Protein AF-0000000074543398 (afdb_homodimer)

Organism: Cytophaga hutchinsonii (strain ATCC 33406 / DSM 1761 / CIP 103989 / NBRC 15051 / NCIMB 9469 / D465) (NCBI:txid269798)

InterPro domains:
  IPR025563 Protein of unknown function DUF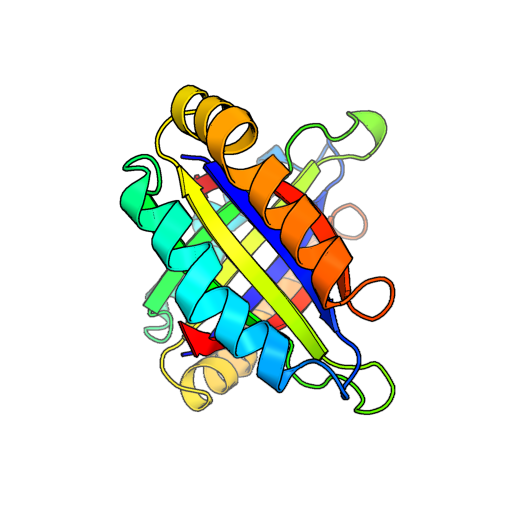4286 [PF14114] (1-100)

Foldseek 3Di:
DKKKKKKKFAQQVCVVVVVCCCVPPVVVQVVVLVFFDDWDKDWDPPDDNVRGTMIMIMTDGPDPVSVVCCCVPPVVVSVVVVCVVGNPRMDMDIDMDDDDD/DKKKKKKKFAQQVCVVVVVCCCVPPVVVQVVVLVFFDDWDKDWDPPDDNVRGTMIMIITDGPDPVSVVCCCVPPVVVSVVVVCVVGNPRMDMDIDMDDDDD

Secondary structure (DSSP, 8-state):
-EEEEEEEEE-GGGHHHHHHHIIIIIHHHHHHTS-EEEEEEEEESS--GGG-EEEEEEEEESSHHHHHHHIIIIIHHHHHHHHHHHGGGEEEEEEEEEE--/-EEEEEEEEE-GGGHHHHHHHIIIIIHHHHHHTS---EEEEEEESS--GGG-EEEEEEEEESSHHHHHHHIIIIIHHHHHHHHHHHGGGEEEEEEEEEE--

Structure (mmCIF, N/CA/C/O backbone):
data_AF-0000000074543398-model_v1
#
loop_
_entity.id
_entity.type
_entity.pdbx_description
1 polymer 'DUF4286 domain-containing protein'
#
loop_
_atom_site.group_PDB
_atom_site.id
_atom_site.type_symbol
_atom_site.label_atom_id
_atom_site.label_alt_id
_atom_site.label_comp_id
_atom_site.label_asym_id
_atom_site.label_entity_id
_atom_site.label_seq_id
_atom_site.pdbx_PDB_ins_code
_atom_site.Cartn_x
_atom_site.Cartn_y
_atom_site.Cartn_z
_atom_site.occupancy
_atom_site.B_iso_or_equiv
_atom_site.auth_seq_id
_atom_site.auth_comp_id
_atom_site.auth_asym_id
_atom_site.auth_atom_id
_atom_site.pdbx_PDB_model_num
ATOM 1 N N . MET A 1 1 ? -12.43 4.574 -5.688 1 95.69 1 MET A N 1
ATOM 2 C CA . MET A 1 1 ? -11.43 3.582 -6.07 1 95.69 1 MET A CA 1
ATOM 3 C C . MET A 1 1 ? -10.922 2.816 -4.852 1 95.69 1 MET A C 1
ATOM 5 O O . MET A 1 1 ? -10.844 3.371 -3.756 1 95.69 1 MET A O 1
ATOM 9 N N . ILE A 1 2 ? -10.711 1.485 -5.027 1 97.75 2 ILE A N 1
ATOM 10 C CA . ILE A 1 2 ? -10.344 0.612 -3.918 1 97.75 2 ILE A CA 1
ATOM 11 C C . ILE A 1 2 ? -8.992 -0.044 -4.199 1 97.75 2 ILE A C 1
ATOM 13 O O . ILE A 1 2 ? -8.711 -0.445 -5.332 1 97.75 2 ILE A O 1
ATOM 17 N N . LEU A 1 3 ? -8.25 -0.09 -3.16 1 98.31 3 LEU A N 1
ATOM 18 C CA . LEU A 1 3 ? -6.996 -0.833 -3.203 1 98.31 3 LEU A CA 1
ATOM 19 C C . LEU A 1 3 ? -7.125 -2.164 -2.471 1 98.31 3 LEU A C 1
ATOM 21 O O . LEU A 1 3 ? -7.508 -2.199 -1.3 1 98.31 3 LEU A O 1
ATOM 25 N N . PHE A 1 4 ? -6.969 -3.188 -3.211 1 98.56 4 PHE A N 1
ATOM 26 C CA . PHE A 1 4 ? -6.816 -4.516 -2.633 1 98.56 4 PHE A CA 1
ATOM 27 C C . PHE A 1 4 ? -5.344 -4.867 -2.463 1 98.56 4 PHE A C 1
ATOM 29 O O . PHE A 1 4 ? -4.641 -5.109 -3.447 1 98.56 4 PHE A O 1
ATOM 36 N N . ASN A 1 5 ? -4.895 -4.918 -1.204 1 98.31 5 ASN A N 1
ATOM 37 C CA . ASN A 1 5 ? -3.486 -5.133 -0.893 1 98.31 5 ASN A CA 1
ATOM 38 C C . ASN A 1 5 ? -3.252 -6.504 -0.268 1 98.31 5 ASN A C 1
ATOM 40 O O . ASN A 1 5 ? -3.861 -6.84 0.75 1 98.31 5 ASN A O 1
ATOM 44 N N . THR A 1 6 ? -2.447 -7.273 -0.871 1 98.25 6 THR A N 1
ATOM 45 C CA . THR A 1 6 ? -2.033 -8.547 -0.291 1 98.25 6 THR A CA 1
ATOM 46 C C . THR A 1 6 ? -0.543 -8.531 0.041 1 98.25 6 THR A C 1
ATOM 48 O O . THR A 1 6 ? 0.29 -8.266 -0.829 1 98.25 6 THR A O 1
ATOM 51 N N . THR A 1 7 ? -0.212 -8.766 1.285 1 97.75 7 THR A N 1
ATOM 52 C CA . THR A 1 7 ? 1.175 -8.844 1.73 1 97.75 7 THR A CA 1
ATOM 53 C C . THR A 1 7 ? 1.62 -10.297 1.864 1 97.75 7 THR A C 1
ATOM 55 O O . THR A 1 7 ? 0.97 -11.086 2.549 1 97.75 7 THR A O 1
ATOM 58 N N . PHE A 1 8 ? 2.67 -10.617 1.251 1 97.5 8 PHE A N 1
ATOM 59 C CA . PHE A 1 8 ? 3.211 -11.969 1.293 1 97.5 8 PHE A CA 1
ATOM 60 C C . PHE A 1 8 ? 4.516 -12.008 2.08 1 97.5 8 PHE A C 1
ATOM 62 O O . PHE A 1 8 ? 5.391 -11.156 1.885 1 97.5 8 PHE A O 1
ATOM 69 N N . ASN A 1 9 ? 4.582 -12.859 2.973 1 97 9 ASN A N 1
ATOM 70 C CA . ASN A 1 9 ? 5.84 -13.242 3.605 1 97 9 ASN A CA 1
ATOM 71 C C . ASN A 1 9 ? 6.348 -14.586 3.086 1 97 9 ASN A C 1
ATOM 73 O O . ASN A 1 9 ? 5.668 -15.602 3.225 1 97 9 ASN A O 1
ATOM 77 N N . LEU A 1 10 ? 7.523 -14.594 2.51 1 96.75 10 LEU A N 1
ATOM 78 C CA . LEU A 1 10 ? 8.016 -15.758 1.775 1 96.75 10 LEU A CA 1
ATOM 79 C C . LEU A 1 10 ? 9.297 -16.297 2.404 1 96.75 10 LEU A C 1
ATOM 81 O O . LEU A 1 10 ? 10.195 -15.516 2.75 1 96.75 10 LEU A O 1
ATOM 85 N N . ASP A 1 11 ? 9.312 -17.562 2.537 1 95.38 11 ASP A N 1
ATOM 86 C CA . ASP A 1 11 ? 10.609 -18.188 2.791 1 95.38 11 ASP A CA 1
ATOM 87 C C . ASP A 1 11 ? 11.578 -17.922 1.645 1 95.38 11 ASP A C 1
ATOM 89 O O . ASP A 1 11 ? 11.188 -17.922 0.476 1 95.38 11 ASP A O 1
ATOM 93 N N . THR A 1 12 ? 12.789 -17.797 2.033 1 93.06 12 THR A N 1
ATOM 94 C CA . THR A 1 12 ? 13.82 -17.484 1.051 1 93.06 12 THR A CA 1
ATOM 95 C C . THR A 1 12 ? 13.852 -18.547 -0.045 1 93.06 12 THR A C 1
ATOM 97 O O . THR A 1 12 ? 14.078 -18.234 -1.215 1 93.06 12 THR A O 1
ATOM 100 N N . ALA A 1 13 ? 13.539 -19.734 0.271 1 93.31 13 ALA A N 1
ATOM 101 C CA . ALA A 1 13 ? 13.664 -20.875 -0.64 1 93.31 13 ALA A CA 1
ATOM 102 C C . ALA A 1 13 ? 12.625 -20.781 -1.759 1 93.31 13 ALA A C 1
ATOM 104 O O . ALA A 1 13 ? 12.82 -21.344 -2.838 1 93.31 13 ALA A O 1
ATOM 105 N N . VAL A 1 14 ? 11.555 -20.078 -1.521 1 96.56 14 VAL A N 1
ATOM 106 C CA . VAL A 1 14 ? 10.484 -20.109 -2.508 1 96.56 14 VAL A CA 1
ATOM 107 C C . VAL A 1 14 ? 10.336 -18.734 -3.162 1 96.56 14 VAL A C 1
ATOM 109 O O . VAL A 1 14 ? 9.508 -18.562 -4.055 1 96.56 14 VAL A O 1
ATOM 112 N N . GLU A 1 15 ? 11.094 -17.781 -2.781 1 96.38 15 GLU A N 1
ATOM 113 C CA . GLU A 1 15 ? 10.922 -16.391 -3.217 1 96.38 15 GLU A CA 1
ATOM 114 C C . GLU A 1 15 ? 10.977 -16.281 -4.738 1 96.38 15 GLU A C 1
ATOM 116 O O . GLU A 1 15 ? 10.094 -15.672 -5.352 1 96.38 15 GLU A O 1
ATOM 121 N N . ALA A 1 16 ? 12.008 -16.875 -5.352 1 96.44 16 ALA A N 1
ATOM 122 C CA . ALA A 1 16 ? 12.188 -16.766 -6.797 1 96.44 16 ALA A CA 1
ATOM 123 C C . ALA A 1 16 ? 11.016 -17.406 -7.543 1 96.44 16 ALA A C 1
ATOM 125 O O . ALA A 1 16 ? 10.492 -16.828 -8.5 1 96.44 16 ALA A O 1
ATOM 126 N N . ALA A 1 17 ? 10.641 -18.547 -7.141 1 97.62 17 ALA A N 1
ATOM 127 C CA . ALA A 1 17 ? 9.516 -19.234 -7.766 1 97.62 17 ALA A CA 1
ATOM 128 C C . ALA A 1 17 ? 8.219 -18.453 -7.582 1 97.62 17 ALA A C 1
ATOM 130 O O . ALA A 1 17 ? 7.395 -18.391 -8.5 1 97.62 17 ALA A O 1
ATOM 131 N N . TRP A 1 18 ? 8.039 -17.906 -6.383 1 98.12 18 TRP A N 1
ATOM 132 C CA . TRP A 1 18 ? 6.852 -17.109 -6.098 1 98.12 18 TRP A CA 1
ATOM 133 C C . TRP A 1 18 ? 6.812 -15.867 -6.988 1 98.12 18 TRP A C 1
ATOM 135 O O . TRP A 1 18 ? 5.754 -15.5 -7.504 1 98.12 18 TRP A O 1
ATOM 145 N N . LEU A 1 19 ? 7.965 -15.297 -7.16 1 97.88 19 LEU A N 1
ATOM 146 C CA . LEU A 1 19 ? 8.031 -14.102 -7.996 1 97.88 19 LEU A CA 1
ATOM 147 C C . LEU A 1 19 ? 7.617 -14.422 -9.43 1 97.88 19 LEU A C 1
ATOM 149 O O . LEU A 1 19 ? 6.906 -13.633 -10.062 1 97.88 19 LEU A O 1
ATOM 153 N N . GLN A 1 20 ? 8.062 -15.5 -9.883 1 97.31 20 GLN A N 1
ATOM 154 C CA . GLN A 1 20 ? 7.68 -15.938 -11.219 1 97.31 20 GLN A CA 1
ATOM 155 C C . GLN A 1 20 ? 6.176 -16.172 -11.312 1 97.31 20 GLN A C 1
ATOM 157 O O . GLN A 1 20 ? 5.527 -15.742 -12.266 1 97.31 20 GLN A O 1
ATOM 162 N N . TRP A 1 21 ? 5.672 -16.875 -10.383 1 97.62 21 TRP A N 1
ATOM 163 C CA . TRP A 1 21 ? 4.238 -17.125 -10.32 1 97.62 21 TRP A CA 1
ATOM 164 C C . TRP A 1 21 ? 3.455 -15.82 -10.273 1 97.62 21 TRP A C 1
ATOM 166 O O . TRP A 1 21 ? 2.467 -15.656 -10.992 1 97.62 21 TRP A O 1
ATOM 176 N N . ALA A 1 22 ? 3.842 -14.883 -9.414 1 97.56 22 ALA A N 1
ATOM 177 C CA . ALA A 1 22 ? 3.166 -13.602 -9.266 1 97.56 22 ALA A CA 1
ATOM 178 C C . ALA A 1 22 ? 3.135 -12.844 -10.586 1 97.56 22 ALA A C 1
ATOM 180 O O . ALA A 1 22 ? 2.086 -12.336 -10.992 1 97.56 22 ALA A O 1
ATOM 181 N N . ARG A 1 23 ? 4.242 -12.859 -11.242 1 96.06 23 ARG A N 1
ATOM 182 C CA . ARG A 1 23 ? 4.375 -12.094 -12.477 1 96.06 23 ARG A CA 1
ATOM 183 C C . ARG A 1 23 ? 3.633 -12.773 -13.625 1 96.06 23 ARG A C 1
ATOM 185 O O . ARG A 1 23 ? 2.891 -12.125 -14.367 1 96.06 23 ARG A O 1
ATOM 192 N N . ASP A 1 24 ? 3.77 -14.031 -13.727 1 95.31 24 ASP A N 1
ATOM 193 C CA . ASP A 1 24 ? 3.344 -14.727 -14.938 1 95.31 24 ASP A CA 1
ATOM 194 C C . ASP A 1 24 ? 1.926 -15.273 -14.789 1 95.31 24 ASP A C 1
ATOM 196 O O . ASP A 1 24 ? 1.177 -15.352 -15.766 1 95.31 24 ASP A O 1
ATOM 200 N N . VAL A 1 25 ? 1.633 -15.594 -13.648 1 95.56 25 VAL A N 1
ATOM 201 C CA . VAL A 1 25 ? 0.345 -16.25 -13.453 1 95.56 25 VAL A CA 1
ATOM 202 C C . VAL A 1 25 ? -0.641 -15.281 -12.812 1 95.56 25 VAL A C 1
ATOM 204 O O . VAL A 1 25 ? -1.645 -14.906 -13.422 1 95.56 25 VAL A O 1
ATOM 207 N N . TYR A 1 26 ? -0.352 -14.781 -11.625 1 97.44 26 TYR A N 1
ATOM 208 C CA . TYR A 1 26 ? -1.301 -13.969 -10.867 1 97.44 26 TYR A CA 1
ATOM 209 C C . TYR A 1 26 ? -1.642 -12.688 -11.625 1 97.44 26 TYR A C 1
ATOM 211 O O . TYR A 1 26 ? -2.816 -12.359 -11.805 1 97.44 26 TYR A O 1
ATOM 219 N N . PHE A 1 27 ? -0.668 -11.984 -12.055 1 96.31 27 PHE A N 1
ATOM 220 C CA . PHE A 1 27 ? -0.929 -10.711 -12.719 1 96.31 27 PHE A CA 1
ATOM 221 C C . PHE A 1 27 ? -1.598 -10.93 -14.07 1 96.31 27 PHE A C 1
ATOM 223 O O . PHE A 1 27 ? -2.436 -10.125 -14.484 1 96.31 27 PHE A O 1
ATOM 230 N N . THR A 1 28 ? -1.191 -12.008 -14.766 1 95.62 28 THR A N 1
ATOM 231 C CA . THR A 1 28 ? -1.855 -12.32 -16.031 1 95.62 28 THR A CA 1
ATOM 232 C C . THR A 1 28 ? -3.352 -12.531 -15.812 1 95.62 28 THR A C 1
ATOM 234 O O . THR A 1 28 ? -4.176 -11.961 -16.531 1 95.62 28 THR A O 1
ATOM 237 N N . LEU A 1 29 ? -3.65 -13.297 -14.828 1 95.38 29 LEU A N 1
ATOM 238 C CA . LEU A 1 29 ? -5.039 -13.562 -14.469 1 95.38 29 LEU A CA 1
ATOM 239 C C . LEU A 1 29 ? -5.758 -12.273 -14.086 1 95.38 29 LEU A C 1
ATOM 241 O O . LEU A 1 29 ? -6.867 -12.016 -14.547 1 95.38 29 LEU A O 1
ATOM 245 N N . ALA A 1 30 ? -5.133 -11.461 -13.266 1 96.62 30 ALA A N 1
ATOM 246 C CA . ALA A 1 30 ? -5.719 -10.219 -12.766 1 96.62 30 ALA A CA 1
ATOM 247 C C . ALA A 1 30 ? -5.992 -9.25 -13.906 1 96.62 30 ALA A C 1
ATOM 249 O O . ALA A 1 30 ? -7.078 -8.672 -13.992 1 96.62 30 ALA A O 1
ATOM 250 N N . LEU A 1 31 ? -5.027 -9.133 -14.758 1 95.06 31 LEU A N 1
ATOM 251 C CA . LEU A 1 31 ? -5.152 -8.195 -15.867 1 95.06 31 LEU A CA 1
ATOM 252 C C . LEU A 1 31 ? -6.152 -8.695 -16.906 1 95.06 31 LEU A C 1
ATOM 254 O O . LEU A 1 31 ? -6.93 -7.914 -17.453 1 95.06 31 LEU A O 1
ATOM 258 N N . ASP A 1 32 ? -6.203 -9.984 -17.172 1 95.44 32 ASP A N 1
ATOM 259 C CA . ASP A 1 32 ? -7.102 -10.594 -18.141 1 95.4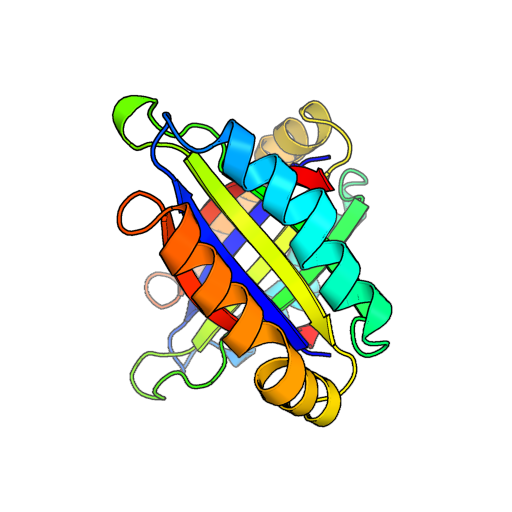4 32 ASP A CA 1
ATOM 260 C C . ASP A 1 32 ? -8.555 -10.523 -17.672 1 95.44 32 ASP A C 1
ATOM 262 O O . ASP A 1 32 ? -9.477 -10.602 -18.484 1 95.44 32 ASP A O 1
ATOM 266 N N . SER A 1 33 ? -8.703 -10.445 -16.422 1 96.19 33 SER A N 1
ATOM 267 C CA . SER A 1 33 ? -10.055 -10.375 -15.875 1 96.19 33 SER A CA 1
ATOM 268 C C . SER A 1 33 ? -10.797 -9.148 -16.391 1 96.19 33 SER A C 1
ATOM 270 O O . SER A 1 33 ? -12.031 -9.148 -16.469 1 96.19 33 SER A O 1
ATOM 272 N N . GLY A 1 34 ? -10.047 -8.039 -16.594 1 96.69 34 GLY A N 1
ATOM 273 C CA . GLY A 1 34 ? -10.641 -6.797 -17.062 1 96.69 34 GLY A CA 1
ATOM 274 C C . GLY A 1 34 ? -11.156 -5.91 -15.953 1 96.69 34 GLY A C 1
ATOM 275 O O . GLY A 1 34 ? -11.641 -4.805 -16.203 1 96.69 34 GLY A O 1
ATOM 276 N N . TYR A 1 35 ? -10.961 -6.359 -14.719 1 97.56 35 TYR A N 1
ATOM 277 C CA . TYR A 1 35 ? -11.516 -5.609 -13.594 1 97.56 35 TYR A CA 1
ATOM 278 C C . TYR A 1 35 ? -10.469 -4.691 -12.977 1 97.56 35 TYR A C 1
ATOM 280 O O . TYR A 1 35 ? -10.812 -3.732 -12.281 1 97.56 35 TYR A O 1
ATOM 288 N N . VAL A 1 36 ? -9.156 -4.965 -13.195 1 97.75 36 VAL A N 1
ATOM 289 C CA . VAL A 1 36 ? -8.062 -4.293 -12.508 1 97.75 36 VAL A CA 1
ATOM 290 C C . VAL A 1 36 ? -7.668 -3.029 -13.273 1 97.75 36 VAL A C 1
ATOM 292 O O . VAL A 1 36 ? -7.422 -3.076 -14.484 1 97.75 36 VAL A O 1
ATOM 295 N N . HIS A 1 37 ? -7.598 -2.002 -12.547 1 96.88 37 HIS A N 1
ATOM 296 C CA . HIS A 1 37 ? -7.281 -0.702 -13.125 1 96.88 37 HIS A CA 1
ATOM 297 C C . HIS A 1 37 ? -5.777 -0.447 -13.125 1 96.88 37 HIS A C 1
ATOM 299 O O . HIS A 1 37 ? -5.234 0.071 -14.102 1 96.88 37 HIS A O 1
ATOM 305 N N . LYS A 1 38 ? -5.16 -0.739 -12.031 1 95.56 38 LYS A N 1
ATOM 306 C CA . LYS A 1 38 ? -3.727 -0.563 -11.812 1 95.56 38 LYS A CA 1
ATOM 307 C C . LYS A 1 38 ? -3.184 -1.618 -10.859 1 95.56 38 LYS A C 1
ATOM 309 O O . LYS A 1 38 ? -3.934 -2.184 -10.055 1 95.56 38 LYS A O 1
ATOM 314 N N . HIS A 1 39 ? -1.91 -1.868 -11.031 1 96.81 39 HIS A N 1
ATOM 315 C CA . HIS A 1 39 ? -1.288 -2.857 -10.156 1 96.81 39 HIS A CA 1
ATOM 316 C C . HIS A 1 39 ? 0.146 -2.465 -9.812 1 96.81 39 HIS A C 1
ATOM 318 O O . HIS A 1 39 ? 0.794 -1.741 -10.57 1 96.81 39 HIS A O 1
ATOM 324 N N . HIS A 1 40 ? 0.546 -2.883 -8.617 1 96.56 40 HIS A N 1
ATOM 325 C CA . HIS A 1 40 ? 1.935 -2.748 -8.188 1 96.56 40 HIS A CA 1
ATOM 326 C C . HIS A 1 40 ? 2.41 -4 -7.457 1 96.56 40 HIS A C 1
ATOM 328 O O . HIS A 1 40 ? 1.646 -4.621 -6.715 1 96.56 40 HIS A O 1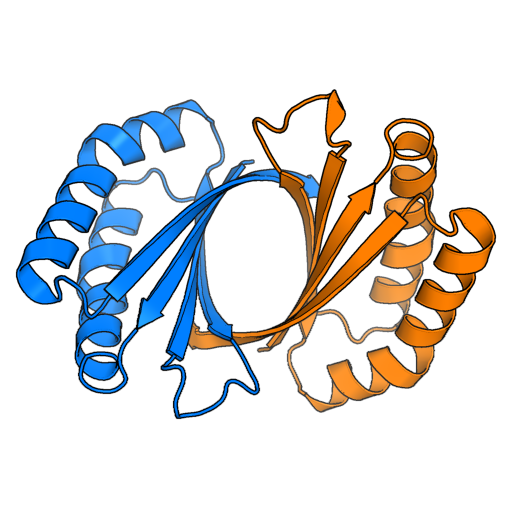
ATOM 334 N N . LEU A 1 41 ? 3.604 -4.352 -7.758 1 98.19 41 LEU A N 1
ATOM 335 C CA . LEU A 1 41 ? 4.348 -5.301 -6.93 1 98.19 41 LEU A CA 1
ATOM 336 C C . LEU A 1 41 ? 5.543 -4.625 -6.273 1 98.19 41 LEU A C 1
ATOM 338 O O . LEU A 1 41 ? 6.395 -4.051 -6.957 1 98.19 41 LEU A O 1
ATOM 342 N N . MET A 1 42 ? 5.555 -4.723 -4.926 1 98.06 42 MET A N 1
ATOM 343 C CA . MET A 1 42 ? 6.617 -4.043 -4.195 1 98.06 42 MET A CA 1
ATOM 344 C C . MET A 1 42 ? 7.266 -4.977 -3.178 1 98.06 42 MET A C 1
ATOM 346 O O . MET A 1 42 ? 6.609 -5.875 -2.648 1 98.06 42 MET A O 1
ATOM 350 N N . LYS A 1 43 ? 8.539 -4.73 -2.91 1 97.5 43 LYS A N 1
ATOM 351 C CA . LYS A 1 43 ? 9.297 -5.508 -1.938 1 97.5 43 LYS A CA 1
ATOM 352 C C . LYS A 1 43 ? 9.719 -4.645 -0.752 1 97.5 43 LYS A C 1
ATOM 354 O O . LYS A 1 43 ? 10.25 -3.547 -0.936 1 97.5 43 LYS A O 1
ATOM 359 N N . LEU A 1 44 ? 9.398 -5.141 0.457 1 97.31 44 LEU A N 1
ATOM 360 C CA . LEU A 1 44 ? 9.836 -4.441 1.662 1 97.31 44 LEU A CA 1
ATOM 361 C C . LEU A 1 44 ? 11.352 -4.363 1.73 1 97.31 44 LEU A C 1
ATOM 363 O O . LEU A 1 44 ? 12.039 -5.367 1.521 1 97.31 44 LEU A O 1
ATOM 367 N N . ARG A 1 45 ? 11.781 -3.109 2.117 1 93.75 45 ARG A N 1
ATOM 368 C CA . ARG A 1 45 ? 13.211 -2.902 2.281 1 93.75 45 ARG A CA 1
ATOM 369 C C . ARG A 1 45 ? 13.656 -3.225 3.705 1 93.75 45 ARG A C 1
ATOM 371 O O . ARG A 1 45 ? 12.859 -3.121 4.645 1 93.75 45 ARG A O 1
ATOM 378 N N . TYR A 1 46 ? 14.992 -3.564 3.893 1 83.31 46 TYR A N 1
ATOM 379 C CA . TYR A 1 46 ? 15.742 -3.68 5.137 1 83.31 46 TYR A CA 1
ATOM 380 C C . TYR A 1 46 ? 15.203 -4.812 6 1 83.31 46 TYR A C 1
ATOM 382 O O . TYR A 1 46 ? 15.266 -4.746 7.23 1 83.31 46 TYR A O 1
ATOM 390 N N . GLU A 1 47 ? 14.648 -5.762 5.391 1 82 47 GLU A N 1
ATOM 391 C CA . GLU A 1 47 ? 14.273 -6.945 6.152 1 82 47 GLU A CA 1
ATOM 392 C C . GLU A 1 47 ? 15.469 -7.871 6.359 1 82 47 GLU A C 1
ATOM 394 O O . GLU A 1 47 ? 16.344 -7.965 5.496 1 82 47 GLU A O 1
ATOM 399 N N . ASP A 1 48 ? 15.391 -8.391 7.52 1 76.5 48 ASP A N 1
ATOM 400 C CA . ASP A 1 48 ? 16.438 -9.359 7.844 1 76.5 48 ASP A CA 1
ATOM 401 C C . ASP A 1 48 ? 16.328 -10.602 6.965 1 76.5 48 ASP A C 1
ATOM 403 O O . ASP A 1 48 ? 15.219 -11.078 6.691 1 76.5 48 ASP A O 1
ATOM 407 N N . GLU A 1 49 ? 17.438 -11.078 6.477 1 67.69 49 GLU A N 1
ATOM 408 C CA . GLU A 1 49 ? 17.5 -12.266 5.625 1 67.69 49 GLU A CA 1
ATOM 409 C C . GLU A 1 49 ? 16.875 -13.469 6.316 1 67.69 49 GLU A C 1
ATOM 411 O O . GLU A 1 49 ? 16.328 -14.359 5.656 1 67.69 49 GLU A O 1
ATOM 416 N N . ASN A 1 50 ? 16.906 -13.406 7.582 1 76 50 ASN A N 1
ATOM 417 C CA . ASN A 1 50 ? 16.406 -14.555 8.32 1 76 50 ASN A CA 1
ATOM 418 C C . ASN A 1 50 ? 14.875 -14.523 8.438 1 76 50 ASN A C 1
ATOM 420 O O . ASN A 1 50 ? 14.258 -15.531 8.781 1 76 50 ASN A O 1
ATOM 424 N N . ASN A 1 51 ? 14.344 -13.531 8.047 1 81.06 51 ASN A N 1
ATOM 425 C CA . ASN A 1 51 ? 12.898 -13.359 8.203 1 81.06 51 ASN A CA 1
ATOM 426 C C . ASN A 1 51 ? 12.164 -13.555 6.879 1 81.06 51 ASN A C 1
ATOM 428 O O . ASN A 1 51 ? 10.938 -13.477 6.828 1 81.06 51 ASN A O 1
ATOM 432 N N . GLY A 1 52 ? 12.969 -14.008 5.82 1 90.12 52 GLY A N 1
ATOM 433 C CA . GLY A 1 52 ? 12.32 -14.133 4.527 1 90.12 52 GLY A CA 1
ATOM 434 C C . GLY A 1 52 ? 12.156 -12.805 3.814 1 90.12 52 GLY A C 1
ATOM 435 O O . GLY A 1 52 ? 12.906 -11.859 4.066 1 90.12 52 GLY A O 1
ATOM 436 N N . SER A 1 53 ? 11.398 -12.844 2.824 1 95.12 53 SER A N 1
ATOM 437 C CA . SER A 1 53 ? 11.094 -11.648 2.047 1 95.12 53 SER A CA 1
ATOM 438 C C . SER A 1 53 ? 9.609 -11.305 2.119 1 95.12 53 SER A C 1
ATOM 440 O O . SER A 1 53 ? 8.758 -12.195 2.113 1 95.12 53 SER A O 1
ATOM 442 N N . THR A 1 54 ? 9.352 -10.031 2.205 1 97.06 54 THR A N 1
ATOM 443 C CA . THR A 1 54 ? 7.973 -9.555 2.262 1 97.06 54 THR A CA 1
ATOM 444 C C . THR A 1 54 ? 7.629 -8.734 1.021 1 97.06 54 THR A C 1
ATOM 446 O O . THR A 1 54 ? 8.375 -7.824 0.648 1 97.06 54 THR A O 1
ATOM 449 N N . TYR A 1 55 ? 6.586 -9.062 0.429 1 97.75 55 TYR A N 1
ATOM 450 C CA . TYR A 1 55 ? 6.113 -8.367 -0.762 1 97.75 55 TYR A CA 1
ATOM 451 C C . TYR A 1 55 ? 4.684 -7.875 -0.575 1 97.75 55 TYR A C 1
ATOM 453 O O . TYR A 1 55 ? 3.881 -8.523 0.097 1 97.75 55 TYR A O 1
ATOM 461 N N . SER A 1 56 ? 4.469 -6.785 -1.185 1 97.94 56 SER A N 1
ATOM 462 C CA . SER A 1 56 ? 3.109 -6.258 -1.275 1 97.94 56 SER A CA 1
ATOM 463 C C . SER A 1 56 ? 2.59 -6.312 -2.709 1 97.94 56 SER A C 1
ATOM 465 O O . SER A 1 56 ? 3.199 -5.742 -3.617 1 97.94 56 SER A O 1
ATOM 467 N N . LEU A 1 57 ? 1.528 -6.988 -2.912 1 98.19 57 LEU A N 1
ATOM 468 C CA . LEU A 1 57 ? 0.812 -7.039 -4.184 1 98.19 57 LEU A CA 1
ATOM 469 C C . LEU A 1 57 ? -0.449 -6.18 -4.129 1 98.19 57 LEU A C 1
ATOM 471 O O . LEU A 1 57 ? -1.371 -6.473 -3.363 1 98.19 57 LEU A O 1
ATOM 475 N N . GLN A 1 58 ? -0.44 -5.148 -4.98 1 97.75 58 GLN A N 1
ATOM 476 C CA . GLN A 1 58 ? -1.523 -4.172 -4.934 1 97.75 58 GLN A CA 1
ATOM 477 C C . GLN A 1 58 ? -2.33 -4.184 -6.227 1 97.75 58 GLN A C 1
ATOM 479 O O . GLN A 1 58 ? -1.763 -4.129 -7.32 1 97.75 58 GLN A O 1
ATOM 484 N N . LEU A 1 59 ? -3.643 -4.258 -6.066 1 98.31 59 LEU A N 1
ATOM 485 C CA . LEU A 1 59 ? -4.57 -4.117 -7.184 1 98.31 59 LEU A CA 1
ATOM 486 C C . LEU A 1 59 ? -5.582 -3.006 -6.918 1 98.31 59 LEU A C 1
ATOM 488 O O . LEU A 1 59 ? -6.188 -2.959 -5.844 1 98.31 59 LEU A O 1
ATOM 492 N N . PHE A 1 60 ? -5.719 -2.162 -7.906 1 98 60 PHE A N 1
ATOM 493 C CA . PHE A 1 60 ? -6.695 -1.085 -7.797 1 98 60 PHE A CA 1
ATOM 494 C C . PHE A 1 60 ? -7.938 -1.399 -8.617 1 98 60 PHE A C 1
ATOM 496 O O . PHE A 1 60 ? -7.836 -1.841 -9.766 1 98 60 PHE A O 1
ATOM 503 N N . PHE A 1 61 ? -9.055 -1.136 -8.023 1 98.19 61 PHE A N 1
ATOM 504 C CA . PHE A 1 61 ? -10.344 -1.312 -8.68 1 98.19 61 PHE A CA 1
ATOM 505 C C . PHE A 1 61 ? -11.133 -0.011 -8.672 1 98.19 61 PHE A C 1
ATOM 507 O O . PHE A 1 61 ? -11.164 0.699 -7.66 1 98.19 61 PHE A O 1
ATOM 514 N N . GLU A 1 62 ? -11.844 0.233 -9.734 1 97.12 62 GLU A N 1
ATOM 515 C CA . GLU A 1 62 ? -12.641 1.456 -9.82 1 97.12 62 GLU A CA 1
ATOM 516 C C . GLU A 1 62 ? -13.938 1.329 -9.039 1 97.12 62 GLU A C 1
ATOM 518 O O . GLU A 1 62 ? -14.422 2.309 -8.469 1 97.12 62 GLU A O 1
ATOM 523 N N . LYS A 1 63 ? -14.469 0.13 -9.07 1 96.06 63 LYS A N 1
ATOM 524 C CA . LYS A 1 63 ? -15.766 -0.117 -8.445 1 96.06 63 LYS A CA 1
ATOM 525 C C . LYS A 1 63 ? -15.703 -1.298 -7.484 1 96.06 63 LYS A C 1
ATOM 527 O O . LYS A 1 63 ? -15 -2.279 -7.742 1 96.06 63 LYS A O 1
ATOM 532 N N . ASP A 1 64 ? -16.5 -1.237 -6.445 1 96.81 64 ASP A N 1
ATOM 533 C CA . ASP A 1 64 ? -16.625 -2.332 -5.488 1 96.81 64 ASP A CA 1
ATOM 534 C C . ASP A 1 64 ? -17.078 -3.619 -6.18 1 96.81 64 ASP A C 1
ATOM 536 O O . ASP A 1 64 ? -16.609 -4.707 -5.832 1 96.81 64 ASP A O 1
ATOM 540 N N . THR A 1 65 ? -17.906 -3.496 -7.129 1 97.5 65 THR A N 1
ATOM 541 C CA . THR A 1 65 ? -18.453 -4.656 -7.832 1 97.5 65 THR A CA 1
ATOM 542 C C . THR A 1 65 ? -17.344 -5.395 -8.586 1 97.5 65 THR A C 1
ATOM 544 O O . THR A 1 65 ? -17.359 -6.625 -8.664 1 97.5 65 THR A O 1
ATOM 547 N N . HIS A 1 66 ? -16.438 -4.664 -9.156 1 97.88 66 HIS A N 1
ATOM 548 C CA . HIS A 1 66 ? -15.305 -5.285 -9.836 1 97.88 66 HIS A CA 1
ATOM 549 C C . HIS A 1 66 ? -14.453 -6.094 -8.867 1 97.88 66 HIS A C 1
ATOM 551 O O . HIS A 1 66 ? -14.031 -7.207 -9.188 1 97.88 66 HIS A O 1
ATOM 557 N N . LEU A 1 67 ? -14.211 -5.531 -7.699 1 98 67 LEU A N 1
ATOM 558 C CA . LEU A 1 67 ? -13.453 -6.238 -6.672 1 98 67 LEU A CA 1
ATOM 559 C C . LEU A 1 67 ? -14.172 -7.512 -6.242 1 98 67 LEU A C 1
ATOM 561 O O . LEU A 1 67 ? -13.562 -8.578 -6.172 1 98 67 LEU A O 1
ATOM 565 N N . GLU A 1 68 ? -15.43 -7.422 -6.027 1 97.44 68 GLU A N 1
ATOM 566 C CA . GLU A 1 68 ? -16.219 -8.578 -5.594 1 97.44 68 GLU A CA 1
ATOM 567 C C . GLU A 1 68 ? -16.172 -9.695 -6.629 1 97.44 68 GLU A C 1
ATOM 569 O O . GLU A 1 68 ? -15.961 -10.859 -6.281 1 97.44 68 GLU A O 1
ATOM 574 N N . LYS A 1 69 ? -16.359 -9.344 -7.824 1 97.62 69 LYS A N 1
ATOM 575 C CA . LYS A 1 69 ? -16.297 -10.32 -8.906 1 97.62 69 LYS A CA 1
ATOM 576 C C . LYS A 1 69 ? -14.914 -10.945 -9.023 1 97.62 69 LYS A C 1
ATOM 578 O O . LYS A 1 69 ? -14.781 -12.156 -9.203 1 97.62 69 LYS A O 1
ATOM 583 N N . PHE A 1 70 ? -13.953 -10.102 -8.945 1 98.44 70 PHE A N 1
ATOM 584 C CA . PHE A 1 70 ? -12.578 -10.578 -9.016 1 98.44 70 PHE A CA 1
ATOM 585 C C . PHE A 1 70 ? -12.297 -11.594 -7.918 1 98.44 70 PHE A C 1
ATOM 587 O O . PHE A 1 70 ? -11.664 -12.625 -8.164 1 98.44 70 PHE A O 1
ATOM 594 N N . LEU A 1 71 ? -12.719 -11.289 -6.715 1 97.56 71 LEU A N 1
ATOM 595 C CA . LEU A 1 71 ? -12.477 -12.164 -5.574 1 97.56 71 LEU A CA 1
ATOM 596 C C . LEU A 1 71 ? -13.109 -13.539 -5.801 1 97.56 71 LEU A C 1
ATOM 598 O O . LEU A 1 71 ? -12.477 -14.562 -5.562 1 97.56 71 LEU A O 1
ATOM 602 N N . VAL A 1 72 ? -14.273 -13.547 -6.344 1 96.44 72 VAL A N 1
ATOM 603 C CA . VAL A 1 72 ? -15.047 -14.773 -6.484 1 96.44 72 VAL A CA 1
ATOM 604 C C . VAL A 1 72 ? -14.555 -15.562 -7.695 1 96.44 72 VAL A C 1
ATOM 606 O O . VAL A 1 72 ? -14.398 -16.781 -7.625 1 96.44 72 VAL A O 1
ATOM 609 N N . GLU A 1 73 ? -14.211 -14.922 -8.68 1 96.69 73 GLU A N 1
ATOM 610 C CA . GLU A 1 73 ? -13.945 -15.602 -9.945 1 96.69 73 GLU A CA 1
ATOM 611 C C . GLU A 1 73 ? -12.469 -15.93 -10.094 1 96.69 73 GLU A C 1
ATOM 613 O O . GLU A 1 73 ? -12.109 -16.891 -10.773 1 96.69 73 GLU A O 1
ATOM 618 N N . TYR A 1 74 ? -11.594 -15.125 -9.43 1 96.69 74 TYR A N 1
ATOM 619 C CA . TYR A 1 74 ? -10.18 -15.273 -9.773 1 96.69 74 TYR A CA 1
ATOM 620 C C . TYR A 1 74 ? -9.336 -15.438 -8.516 1 96.69 74 TYR A C 1
ATOM 622 O O . TYR A 1 74 ? -8.547 -16.375 -8.414 1 96.69 74 TYR A O 1
ATOM 630 N N . GLU A 1 75 ? -9.523 -14.617 -7.492 1 97.38 75 GLU A N 1
ATOM 631 C CA . GLU A 1 75 ? -8.641 -14.539 -6.328 1 97.38 75 GLU A CA 1
ATOM 632 C C . GLU A 1 75 ? -8.633 -15.859 -5.559 1 97.38 75 GLU A C 1
ATOM 634 O O . GLU A 1 75 ? -7.566 -16.359 -5.199 1 97.38 75 GLU A O 1
ATOM 639 N N . PHE A 1 76 ? -9.797 -16.391 -5.34 1 95.62 76 PHE A N 1
ATOM 640 C CA . PHE A 1 76 ? -9.906 -17.625 -4.57 1 95.62 76 PHE A CA 1
ATOM 641 C C . PHE A 1 76 ? -9.117 -18.75 -5.23 1 95.62 76 PHE A C 1
ATOM 643 O O . PHE A 1 76 ? -8.328 -19.438 -4.566 1 95.62 76 PHE A O 1
ATOM 650 N N . LYS A 1 77 ? -9.266 -18.922 -6.48 1 94.75 77 LYS A N 1
ATOM 651 C CA . LYS A 1 77 ? -8.562 -19.969 -7.219 1 94.75 77 LYS A CA 1
ATOM 652 C C . LYS A 1 77 ? -7.055 -19.734 -7.215 1 94.75 77 LYS A C 1
ATOM 654 O O . LYS A 1 77 ? -6.273 -20.672 -7.09 1 94.75 77 LYS A O 1
ATOM 659 N N . ALA A 1 78 ? -6.668 -18.484 -7.359 1 96.75 78 ALA A N 1
ATOM 660 C CA . ALA A 1 78 ? -5.246 -18.141 -7.359 1 96.75 78 ALA A CA 1
ATOM 661 C C . ALA A 1 78 ? -4.602 -18.484 -6.02 1 96.75 78 ALA A C 1
ATOM 663 O O . ALA A 1 78 ? -3.494 -19.016 -5.977 1 96.75 78 ALA A O 1
ATOM 664 N N . MET A 1 79 ? -5.293 -18.219 -4.934 1 96.69 79 MET A N 1
ATOM 665 C CA . MET A 1 79 ? -4.75 -18.484 -3.605 1 96.69 79 MET A CA 1
ATOM 666 C C . MET A 1 79 ? -4.719 -19.984 -3.332 1 96.69 79 MET A C 1
ATOM 668 O O . MET A 1 79 ? -3.824 -20.484 -2.639 1 96.69 79 MET A O 1
ATOM 672 N N . GLU A 1 80 ? -5.676 -20.672 -3.863 1 95.69 80 GLU A N 1
ATOM 673 C CA . GLU A 1 80 ? -5.641 -22.125 -3.762 1 95.69 80 GLU A CA 1
ATOM 674 C C . GLU A 1 80 ? -4.418 -22.703 -4.473 1 95.69 80 GLU A C 1
ATOM 676 O O . GLU A 1 80 ? -3.73 -23.562 -3.932 1 95.69 80 GLU A O 1
ATOM 681 N N . GLU A 1 81 ? -4.207 -22.203 -5.633 1 95.06 81 GLU A N 1
ATOM 682 C CA . GLU A 1 81 ? -3.029 -22.641 -6.379 1 95.06 81 GLU A CA 1
ATOM 683 C C . GLU A 1 81 ? -1.745 -22.281 -5.629 1 95.06 81 GLU A C 1
ATOM 685 O O . GLU A 1 81 ? -0.805 -23.078 -5.594 1 95.06 81 GLU A O 1
ATOM 690 N N . LEU A 1 82 ? -1.665 -21.125 -5.051 1 96.38 82 LEU A N 1
ATOM 691 C CA . LEU A 1 82 ? -0.526 -20.688 -4.25 1 96.38 82 LEU A CA 1
ATOM 692 C C . LEU A 1 82 ? -0.265 -21.656 -3.102 1 96.38 82 LEU A C 1
ATOM 694 O O . LEU A 1 82 ? 0.877 -22.062 -2.869 1 96.38 82 LEU A O 1
ATOM 698 N N . SER A 1 83 ? -1.348 -22.016 -2.449 1 96.12 83 SER A N 1
ATOM 699 C CA . SER A 1 83 ? -1.239 -22.922 -1.319 1 96.12 83 SER A CA 1
ATOM 700 C C . SER A 1 83 ? -0.699 -24.281 -1.759 1 96.12 83 SER A C 1
ATOM 702 O O . SER A 1 83 ? 0.114 -24.891 -1.059 1 96.12 83 SER A O 1
ATOM 704 N N . MET A 1 84 ? -1.137 -24.766 -2.857 1 96.31 84 MET A N 1
ATOM 705 C CA . MET A 1 84 ? -0.689 -26.062 -3.385 1 96.31 84 MET A CA 1
ATOM 706 C C . MET A 1 84 ? 0.782 -26 -3.783 1 96.31 84 MET A C 1
ATOM 708 O O . MET A 1 84 ? 1.524 -26.953 -3.568 1 96.31 84 MET A O 1
ATOM 712 N N . ARG A 1 85 ? 1.229 -24.859 -4.242 1 95.81 85 ARG A N 1
ATOM 713 C CA . ARG A 1 85 ? 2.574 -24.703 -4.789 1 95.81 85 ARG A CA 1
ATOM 714 C C . ARG A 1 85 ? 3.588 -24.438 -3.684 1 95.81 85 ARG A C 1
ATOM 716 O O . ARG A 1 85 ? 4.699 -24.969 -3.711 1 95.81 85 ARG A O 1
ATOM 723 N N . PHE A 1 86 ? 3.18 -23.562 -2.697 1 97.12 86 PHE A N 1
ATOM 724 C CA . PHE A 1 86 ? 4.188 -23.062 -1.772 1 97.12 86 PHE A CA 1
ATOM 725 C C . PHE A 1 86 ? 3.848 -23.438 -0.337 1 97.12 86 PHE A C 1
ATOM 727 O O . PHE A 1 86 ? 4.715 -23.422 0.539 1 97.12 86 PHE A O 1
ATOM 734 N N . GLY A 1 87 ? 2.596 -23.719 -0.069 1 95.31 87 GLY A N 1
ATOM 735 C CA . GLY A 1 87 ? 2.158 -24.125 1.257 1 95.31 87 GLY A CA 1
ATOM 736 C C . GLY A 1 87 ? 2.516 -23.125 2.338 1 95.31 87 GLY A C 1
ATOM 737 O O . GLY A 1 87 ? 2.219 -21.938 2.213 1 95.31 87 GLY A O 1
ATOM 738 N N . ALA A 1 88 ? 3.201 -23.625 3.414 1 94.75 88 ALA A N 1
ATOM 739 C CA . ALA A 1 88 ? 3.504 -22.812 4.586 1 94.75 88 ALA A CA 1
ATOM 740 C C . ALA A 1 88 ? 4.691 -21.891 4.316 1 94.75 88 ALA A C 1
ATOM 742 O O . ALA A 1 88 ? 4.984 -21 5.117 1 94.75 88 ALA A O 1
ATOM 743 N N . ASN A 1 89 ? 5.273 -22.016 3.273 1 96.25 89 ASN A N 1
ATOM 744 C CA . ASN A 1 89 ? 6.438 -21.203 2.943 1 96.25 89 ASN A CA 1
ATOM 745 C C . ASN A 1 89 ? 6.031 -19.859 2.365 1 96.25 89 ASN A C 1
ATOM 747 O O . ASN A 1 89 ? 6.883 -19.016 2.092 1 96.25 89 ASN A O 1
ATOM 751 N N . ALA A 1 90 ? 4.758 -19.688 2.16 1 96.81 90 ALA A N 1
ATOM 752 C CA . ALA A 1 90 ? 4.188 -18.406 1.738 1 96.81 90 ALA A CA 1
ATOM 753 C C . ALA A 1 90 ? 2.936 -18.078 2.547 1 96.81 90 ALA A C 1
ATOM 755 O O . ALA A 1 90 ? 1.875 -18.672 2.334 1 96.81 90 ALA A O 1
ATOM 756 N N . VAL A 1 91 ? 3.123 -17.172 3.367 1 96.12 91 VAL A N 1
ATOM 757 C CA . VAL A 1 91 ? 1.995 -16.703 4.16 1 96.12 91 VAL A CA 1
ATOM 758 C C . VAL A 1 91 ? 1.568 -15.32 3.68 1 96.12 91 VAL A C 1
ATOM 760 O O . VAL A 1 91 ? 2.408 -14.508 3.279 1 96.12 91 VAL A O 1
ATOM 763 N N . TYR A 1 92 ? 0.222 -15.078 3.746 1 97.06 92 TYR A N 1
ATOM 764 C CA . TYR A 1 92 ? -0.223 -13.781 3.242 1 97.06 92 TYR A CA 1
ATOM 765 C C . TYR A 1 92 ? -1.399 -13.258 4.055 1 97.06 92 TYR A C 1
ATOM 767 O O . TYR A 1 92 ? -2.082 -14.023 4.738 1 97.06 92 TYR A O 1
ATOM 775 N N . PHE A 1 93 ? -1.565 -11.969 4.004 1 96.56 93 PHE A N 1
ATOM 776 C CA . PHE A 1 93 ? -2.721 -11.281 4.57 1 96.56 93 PHE A CA 1
ATOM 777 C C . PHE A 1 93 ? -3.234 -10.219 3.611 1 96.56 93 PHE A C 1
ATOM 779 O O . PHE A 1 93 ? -2.449 -9.562 2.926 1 96.56 93 PHE A O 1
ATOM 786 N N . GLN A 1 94 ? -4.582 -10.039 3.682 1 97.31 94 GLN A N 1
ATOM 787 C CA . GLN A 1 94 ? -5.207 -9.164 2.699 1 97.31 94 GLN A CA 1
ATOM 788 C C . GLN A 1 94 ? -6 -8.055 3.379 1 97.31 94 GLN A C 1
ATOM 790 O O . GLN A 1 94 ? -6.66 -8.289 4.395 1 97.31 94 GLN A O 1
ATOM 795 N N . THR A 1 95 ? -5.844 -6.84 2.789 1 96.56 95 THR A N 1
ATOM 796 C CA . THR A 1 95 ? -6.625 -5.707 3.275 1 96.56 95 THR A CA 1
ATOM 797 C C . THR A 1 95 ? -7.234 -4.93 2.111 1 96.56 95 THR A C 1
ATOM 799 O O . THR A 1 95 ? -6.719 -4.977 0.991 1 96.56 95 THR A O 1
ATOM 802 N N . MET A 1 96 ? -8.297 -4.309 2.482 1 97.81 96 MET A N 1
ATOM 803 C CA . MET A 1 96 ? -8.953 -3.42 1.529 1 97.81 96 MET A CA 1
ATOM 804 C C . MET A 1 96 ? -8.922 -1.976 2.018 1 97.81 96 MET A C 1
ATOM 806 O O . MET A 1 96 ? -9.211 -1.705 3.186 1 97.81 96 MET A O 1
ATOM 810 N N . LEU A 1 97 ? -8.516 -1.096 1.098 1 97.81 97 LEU A N 1
ATOM 811 C CA . LEU A 1 97 ? -8.422 0.321 1.433 1 97.81 97 LEU A CA 1
ATOM 812 C C . LEU A 1 97 ? -9.203 1.167 0.431 1 97.81 97 LEU A C 1
ATOM 814 O O . LEU A 1 97 ? -9.203 0.876 -0.767 1 97.81 97 LEU A O 1
ATOM 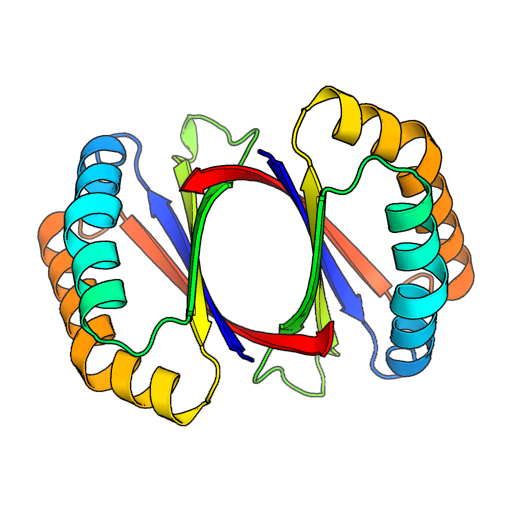818 N N . ASP A 1 98 ? -9.852 2.176 0.919 1 97.69 98 ASP A N 1
ATOM 819 C CA . ASP A 1 98 ? -10.484 3.17 0.052 1 97.69 98 ASP A CA 1
ATOM 820 C C . ASP A 1 98 ? -9.492 4.262 -0.343 1 97.69 98 ASP A C 1
ATOM 822 O O . ASP A 1 98 ? -8.828 4.848 0.517 1 97.69 98 ASP A O 1
ATOM 826 N N . VAL A 1 99 ? -9.414 4.5 -1.638 1 96.69 99 VAL A N 1
ATOM 827 C CA . VAL A 1 99 ? -8.586 5.609 -2.086 1 96.69 99 VAL A CA 1
ATOM 828 C C . VAL A 1 99 ? -9.273 6.934 -1.766 1 96.69 99 VAL A C 1
ATOM 830 O O . VAL A 1 99 ? -10.414 7.16 -2.172 1 96.69 99 VAL A O 1
ATOM 833 N N . VAL A 1 100 ? -8.555 7.797 -1.072 1 96.5 100 VAL A N 1
ATOM 834 C CA . VAL A 1 100 ? -9.109 9.078 -0.643 1 96.5 100 VAL A CA 1
ATOM 835 C C . VAL A 1 100 ? -8.602 10.188 -1.555 1 96.5 100 VAL A C 1
ATOM 837 O O . VAL A 1 100 ? -9.367 11.078 -1.943 1 96.5 100 VAL A O 1
ATOM 840 N N . ILE A 1 101 ? -7.258 10.094 -1.733 1 90.25 101 ILE A N 1
ATOM 841 C CA . ILE A 1 101 ? -6.609 11.039 -2.641 1 90.25 101 ILE A CA 1
ATOM 842 C C . ILE A 1 101 ? -5.641 10.289 -3.555 1 90.25 101 ILE A C 1
ATOM 844 O O . ILE A 1 101 ? -4.938 9.375 -3.111 1 90.25 101 ILE A O 1
ATOM 848 N N . MET B 1 1 ? 12.047 2.656 -8.617 1 95.62 1 MET B N 1
ATOM 849 C CA . MET B 1 1 ? 11.07 3.506 -7.938 1 95.62 1 MET B CA 1
ATOM 850 C C . MET B 1 1 ? 10.781 2.988 -6.535 1 95.62 1 MET B C 1
ATOM 852 O O . MET B 1 1 ? 10.789 1.777 -6.301 1 95.62 1 MET B O 1
ATOM 856 N N . ILE B 1 2 ? 10.633 3.926 -5.566 1 97.75 2 ILE B N 1
ATOM 857 C CA . ILE B 1 2 ? 10.477 3.57 -4.16 1 97.75 2 ILE B CA 1
ATOM 858 C C . ILE B 1 2 ? 9.148 4.105 -3.639 1 97.75 2 ILE B C 1
ATOM 860 O O . ILE B 1 2 ? 8.75 5.223 -3.971 1 97.75 2 ILE B O 1
ATOM 864 N N . LEU B 1 3 ? 8.555 3.262 -2.869 1 98.31 3 LEU B N 1
ATOM 865 C CA . LEU B 1 3 ? 7.352 3.668 -2.148 1 98.31 3 LEU B CA 1
ATOM 866 C C . LEU B 1 3 ? 7.66 3.916 -0.675 1 98.31 3 LEU B C 1
ATOM 868 O O . LEU B 1 3 ? 8.195 3.041 0.007 1 98.31 3 LEU B O 1
ATOM 872 N N . PHE B 1 4 ? 7.484 5.121 -0.293 1 98.56 4 PHE B N 1
ATOM 873 C CA . PHE B 1 4 ? 7.492 5.469 1.122 1 98.56 4 PHE B CA 1
ATOM 874 C C . PHE B 1 4 ? 6.078 5.457 1.691 1 98.56 4 PHE B C 1
ATOM 876 O O . PHE B 1 4 ? 5.266 6.328 1.371 1 98.56 4 PHE B O 1
ATOM 883 N N . ASN B 1 5 ? 5.801 4.469 2.553 1 98.31 5 ASN B N 1
ATOM 884 C CA . ASN B 1 5 ? 4.461 4.27 3.094 1 98.31 5 ASN B CA 1
ATOM 885 C C . ASN B 1 5 ? 4.398 4.605 4.582 1 98.31 5 ASN B C 1
ATOM 887 O O . ASN B 1 5 ? 5.156 4.051 5.379 1 98.31 5 ASN B O 1
ATOM 891 N N . THR B 1 6 ? 3.566 5.516 4.926 1 98.25 6 THR B N 1
ATOM 892 C CA . THR B 1 6 ? 3.307 5.809 6.328 1 98.25 6 THR B CA 1
ATOM 893 C C . THR B 1 6 ? 1.877 5.434 6.707 1 98.25 6 THR B C 1
ATOM 895 O O . THR B 1 6 ? 0.922 5.902 6.082 1 98.25 6 THR B O 1
ATOM 898 N N . THR B 1 7 ? 1.725 4.566 7.684 1 97.69 7 THR B N 1
ATOM 899 C CA . THR B 1 7 ? 0.416 4.172 8.195 1 97.69 7 THR B CA 1
ATOM 900 C C . THR B 1 7 ? 0.084 4.926 9.477 1 97.69 7 THR B C 1
ATOM 902 O O . THR B 1 7 ? 0.865 4.914 10.43 1 97.69 7 THR B O 1
ATOM 905 N N . PHE B 1 8 ? -1.008 5.551 9.5 1 97.5 8 PHE B N 1
ATOM 906 C CA . PHE B 1 8 ? -1.453 6.312 10.656 1 97.5 8 PHE B CA 1
ATOM 907 C C . PHE B 1 8 ? -2.641 5.633 11.328 1 97.5 8 PHE B C 1
ATOM 909 O O . PHE B 1 8 ? -3.584 5.215 10.656 1 97.5 8 PHE B O 1
ATOM 916 N N . ASN B 1 9 ? -2.531 5.453 12.547 1 97.06 9 ASN B N 1
ATOM 917 C CA . ASN B 1 9 ? -3.672 5.109 13.391 1 97.06 9 ASN B CA 1
ATOM 918 C C . ASN B 1 9 ? -4.148 6.309 14.195 1 97.06 9 ASN B C 1
ATOM 920 O O . ASN B 1 9 ? -3.393 6.867 14.992 1 97.06 9 ASN B O 1
ATOM 924 N N . LEU B 1 10 ? -5.398 6.699 14.016 1 96.81 10 LEU B N 1
ATOM 925 C CA . LEU B 1 10 ? -5.906 7.957 14.555 1 96.81 10 LEU B CA 1
ATOM 926 C C . LEU B 1 10 ? -7.059 7.707 15.516 1 96.81 10 LEU B C 1
ATOM 928 O O . LEU B 1 10 ? -7.953 6.906 15.234 1 96.81 10 LEU B O 1
ATOM 932 N N . ASP B 1 11 ? -6.957 8.391 16.609 1 95.38 11 ASP B N 1
ATOM 933 C CA . ASP B 1 11 ? -8.164 8.484 17.422 1 95.38 11 ASP B CA 1
ATOM 934 C C . ASP B 1 11 ? -9.297 9.164 16.656 1 95.38 11 ASP B C 1
ATOM 936 O O . ASP B 1 11 ? -9.055 10.109 15.898 1 95.38 11 ASP B O 1
ATOM 940 N N . THR B 1 12 ? -10.453 8.695 16.953 1 93.06 12 THR B N 1
ATOM 941 C CA . THR B 1 12 ? -11.625 9.219 16.25 1 93.06 12 THR B CA 1
ATOM 942 C C . THR B 1 12 ? -11.727 10.727 16.438 1 93.06 12 THR B C 1
ATOM 944 O O . THR B 1 12 ? -12.117 11.445 15.516 1 93.06 12 THR B O 1
ATOM 947 N N . ALA B 1 13 ? -11.297 11.234 17.516 1 93.38 13 ALA B N 1
ATOM 948 C CA . ALA B 1 13 ? -11.453 12.641 17.875 1 93.38 13 ALA B CA 1
ATOM 949 C C . ALA B 1 13 ? -10.586 13.531 17 1 93.38 13 ALA B C 1
ATOM 951 O O . ALA B 1 13 ? -10.883 14.719 16.812 1 93.38 13 ALA B O 1
ATOM 952 N N . VAL B 1 14 ? -9.539 12.977 16.438 1 96.5 14 VAL B N 1
ATOM 953 C CA . VAL B 1 14 ? -8.609 13.844 15.734 1 96.5 14 VAL B CA 1
ATOM 954 C C . VAL B 1 14 ? -8.641 13.531 14.234 1 96.5 14 VAL B C 1
ATOM 956 O O . VAL B 1 14 ? -7.953 14.18 13.445 1 96.5 14 VAL B O 1
ATOM 959 N N . GLU B 1 15 ? -9.391 12.586 13.805 1 96.38 15 GLU B N 1
ATOM 960 C CA . GLU B 1 15 ? -9.375 12.094 12.43 1 96.38 15 GLU B CA 1
ATOM 961 C C . GLU B 1 15 ? -9.633 13.219 11.43 1 96.38 15 GLU B C 1
ATOM 963 O O . GLU B 1 15 ? -8.891 13.383 10.461 1 96.38 15 GLU B O 1
ATOM 968 N N . ALA B 1 16 ? -10.695 14 11.672 1 96.38 16 ALA B N 1
ATOM 969 C CA . ALA B 1 16 ? -11.07 15.07 10.742 1 96.38 16 ALA B CA 1
ATOM 970 C C . ALA B 1 16 ? -9.969 16.109 10.633 1 96.38 16 ALA B C 1
ATOM 972 O O . ALA B 1 16 ? -9.625 16.547 9.539 1 96.38 16 ALA B O 1
ATOM 973 N N . ALA B 1 17 ? -9.477 16.516 11.727 1 97.62 17 ALA B N 1
ATOM 974 C CA . ALA B 1 17 ? -8.398 17.5 11.75 1 97.62 17 ALA B CA 1
ATOM 975 C C . ALA B 1 17 ? -7.141 16.953 11.07 1 97.62 17 ALA B C 1
ATOM 977 O O . ALA B 1 17 ? -6.453 17.688 10.352 1 97.62 17 ALA B O 1
ATOM 978 N N . TRP B 1 18 ? -6.84 15.695 11.336 1 98.12 18 TRP B N 1
ATOM 979 C CA . TRP B 1 18 ? -5.688 15.055 10.719 1 98.12 18 TRP B CA 1
ATOM 980 C C . TRP B 1 18 ? -5.844 14.992 9.203 1 98.12 18 TRP B C 1
ATOM 982 O O . TRP B 1 18 ? -4.887 15.242 8.469 1 98.12 18 TRP B O 1
ATOM 992 N N . LEU B 1 19 ? -7.039 14.711 8.805 1 97.88 19 LEU B N 1
ATOM 993 C CA . LEU B 1 19 ? -7.293 14.633 7.371 1 97.88 19 LEU B CA 1
ATOM 994 C C . LEU B 1 19 ? -7.051 15.984 6.703 1 97.88 19 LEU B C 1
ATOM 996 O O . LEU B 1 19 ? -6.48 16.047 5.609 1 97.88 19 LEU B O 1
ATOM 1000 N N . GLN B 1 20 ? -7.488 16.969 7.336 1 97.31 20 GLN B N 1
ATOM 1001 C CA . GLN B 1 20 ? -7.254 18.312 6.824 1 97.31 20 GLN B CA 1
ATOM 1002 C C . GLN B 1 20 ? -5.762 18.625 6.766 1 97.31 20 GLN B C 1
ATOM 1004 O O . GLN B 1 20 ? -5.273 19.156 5.762 1 97.31 20 GLN B O 1
ATOM 1009 N N . TRP B 1 21 ? -5.09 18.359 7.805 1 97.62 21 TRP B N 1
ATOM 1010 C CA . TRP B 1 21 ? -3.645 18.562 7.859 1 97.62 21 TRP B CA 1
ATOM 1011 C C . TRP B 1 21 ? -2.947 17.781 6.758 1 97.62 21 TRP B C 1
ATOM 1013 O O . TRP B 1 21 ? -2.076 18.297 6.062 1 97.62 21 TRP B O 1
ATOM 1023 N N . ALA B 1 22 ? -3.285 16.5 6.586 1 97.56 22 ALA B N 1
ATOM 1024 C CA . ALA B 1 22 ? -2.682 15.641 5.574 1 97.56 22 ALA B CA 1
ATOM 1025 C C . ALA B 1 22 ? -2.873 16.219 4.176 1 97.56 22 ALA B C 1
ATOM 1027 O O . ALA B 1 22 ? -1.922 16.297 3.393 1 97.56 22 ALA B O 1
ATOM 1028 N N . ARG B 1 23 ? -4.051 16.672 3.93 1 96 23 ARG B N 1
ATOM 1029 C CA . ARG B 1 23 ? -4.395 17.172 2.602 1 96 23 ARG B CA 1
ATOM 1030 C C . ARG B 1 23 ? -3.766 18.531 2.346 1 96 23 ARG B C 1
ATOM 1032 O O . ARG B 1 23 ? -3.176 18.766 1.288 1 96 23 ARG B O 1
ATOM 1039 N N . ASP B 1 24 ? -3.838 19.359 3.299 1 95.25 24 ASP B N 1
ATOM 1040 C CA . ASP B 1 24 ? -3.535 20.766 3.061 1 95.25 24 ASP B CA 1
ATOM 1041 C C . ASP B 1 24 ? -2.08 21.078 3.398 1 95.25 24 ASP B C 1
ATOM 1043 O O . ASP B 1 24 ? -1.464 21.953 2.775 1 95.25 24 ASP B O 1
ATOM 1047 N N . VAL B 1 25 ? -1.613 20.406 4.301 1 95.5 25 VAL B N 1
ATOM 1048 C CA . VAL B 1 25 ? -0.274 20.75 4.77 1 95.5 25 VAL B CA 1
ATOM 1049 C C . VAL B 1 25 ? 0.728 19.703 4.27 1 95.5 25 VAL B C 1
ATOM 1051 O O . VAL B 1 25 ? 1.615 20.031 3.473 1 95.5 25 VAL B O 1
ATOM 1054 N N . TYR B 1 26 ? 0.555 18.453 4.625 1 97.44 26 TYR B N 1
ATOM 1055 C CA . TYR B 1 26 ? 1.542 17.422 4.316 1 97.44 26 TYR B CA 1
ATOM 1056 C C . TYR B 1 26 ? 1.701 17.25 2.812 1 97.44 26 TYR B C 1
ATOM 1058 O O . TYR B 1 26 ? 2.82 17.266 2.293 1 97.44 26 TYR B O 1
ATOM 1066 N N . PHE B 1 27 ? 0.647 17.094 2.125 1 96.31 27 PHE B N 1
ATOM 1067 C CA . PHE B 1 27 ? 0.738 16.844 0.691 1 96.31 27 PHE B CA 1
ATOM 1068 C C . PHE B 1 27 ? 1.237 18.078 -0.041 1 96.3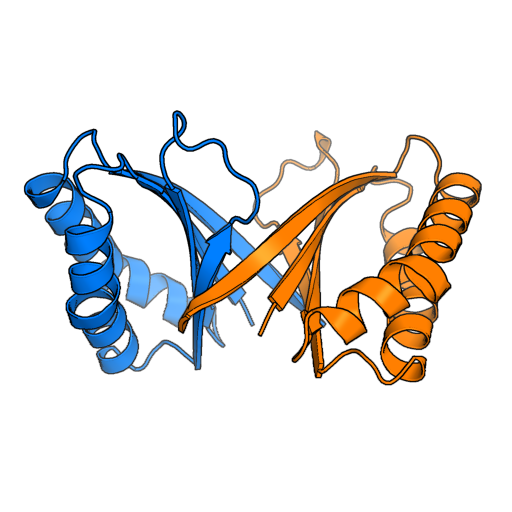1 27 PHE B C 1
ATOM 1070 O O . PHE B 1 27 ? 1.961 17.984 -1.033 1 96.31 27 PHE B O 1
ATOM 1077 N N . THR B 1 28 ? 0.813 19.266 0.435 1 95.69 28 THR B N 1
ATOM 1078 C CA . THR B 1 28 ? 1.327 20.5 -0.169 1 95.69 28 THR B CA 1
ATOM 1079 C C . THR B 1 28 ? 2.848 20.547 -0.064 1 95.69 28 THR B C 1
ATOM 1081 O O . THR B 1 28 ? 3.535 20.812 -1.055 1 95.69 28 THR B O 1
ATOM 1084 N N . LEU B 1 29 ? 3.324 20.266 1.103 1 95.31 29 LEU B N 1
ATOM 1085 C CA . LEU B 1 29 ? 4.762 20.234 1.35 1 95.31 29 LEU B CA 1
ATOM 1086 C C . LEU B 1 29 ? 5.438 19.188 0.476 1 95.31 29 LEU B C 1
ATOM 1088 O O . LEU B 1 29 ? 6.461 19.469 -0.154 1 95.31 29 LEU B O 1
ATOM 1092 N N . ALA B 1 30 ? 4.871 18.016 0.407 1 96.69 30 ALA B N 1
ATOM 1093 C CA . ALA B 1 30 ? 5.438 16.891 -0.344 1 96.69 30 ALA B CA 1
ATOM 1094 C C . ALA B 1 30 ? 5.496 17.203 -1.836 1 96.69 30 ALA B C 1
ATOM 1096 O O . ALA B 1 30 ? 6.523 16.984 -2.482 1 96.69 30 ALA B O 1
ATOM 1097 N N . LEU B 1 31 ? 4.43 17.75 -2.312 1 95 31 LEU B N 1
ATOM 1098 C CA . LEU B 1 31 ? 4.348 18.047 -3.738 1 95 31 LEU B CA 1
ATOM 1099 C C . LEU B 1 31 ? 5.234 19.234 -4.098 1 95 31 LEU B C 1
ATOM 1101 O O . LEU B 1 31 ? 5.883 19.234 -5.145 1 95 31 LEU B O 1
ATOM 1105 N N . ASP B 1 32 ? 5.324 20.234 -3.258 1 95.5 32 ASP B N 1
ATOM 1106 C CA . ASP B 1 32 ? 6.125 21.438 -3.492 1 95.5 32 ASP B CA 1
ATOM 1107 C C . ASP B 1 32 ? 7.617 21.109 -3.455 1 95.5 32 ASP B C 1
ATOM 1109 O O . ASP B 1 32 ? 8.43 21.859 -4 1 95.5 32 ASP B O 1
ATOM 1113 N N . SER B 1 33 ? 7.93 20.094 -2.775 1 96.19 33 SER B N 1
ATOM 1114 C CA . SER B 1 33 ? 9.336 19.703 -2.684 1 96.19 33 SER B CA 1
ATOM 1115 C C . SER B 1 33 ? 9.922 19.406 -4.062 1 96.19 33 SER B C 1
ATOM 1117 O O . SER B 1 33 ? 11.125 19.547 -4.273 1 96.19 33 SER B O 1
ATOM 1119 N N . GLY B 1 34 ? 9.094 18.844 -4.949 1 96.69 34 GLY B N 1
ATOM 1120 C CA . GLY B 1 34 ? 9.531 18.5 -6.293 1 96.69 34 GLY B CA 1
ATOM 1121 C C . GLY B 1 34 ? 10.133 17.109 -6.387 1 96.69 34 GLY B C 1
ATOM 1122 O O . GLY B 1 34 ? 10.5 16.656 -7.473 1 96.69 34 GLY B O 1
ATOM 1123 N N . TYR B 1 35 ? 10.125 16.391 -5.25 1 97.56 35 TYR B N 1
ATOM 1124 C CA . TYR B 1 35 ? 10.773 15.086 -5.238 1 97.56 35 TYR B CA 1
ATOM 1125 C C . TYR B 1 35 ? 9.758 13.969 -5.457 1 97.56 35 TYR B C 1
ATOM 1127 O O . TYR B 1 35 ? 10.125 12.852 -5.828 1 97.56 35 TYR B O 1
ATOM 1135 N N . VAL B 1 36 ? 8.453 14.227 -5.203 1 97.75 36 VAL B N 1
ATOM 1136 C CA . VAL B 1 36 ? 7.414 13.195 -5.176 1 97.75 36 VAL B CA 1
ATOM 1137 C C . VAL B 1 36 ? 6.848 12.992 -6.578 1 97.75 36 VAL B C 1
ATOM 1139 O O . VAL B 1 36 ? 6.453 13.961 -7.242 1 97.75 36 VAL B O 1
ATOM 1142 N N . HIS B 1 37 ? 6.812 11.789 -6.93 1 96.88 37 HIS B N 1
ATOM 1143 C CA . HIS B 1 37 ? 6.344 11.422 -8.266 1 96.88 37 HIS B CA 1
ATOM 1144 C C . HIS B 1 37 ? 4.836 11.172 -8.266 1 96.88 37 HIS B C 1
ATOM 1146 O O . HIS B 1 37 ? 4.137 11.586 -9.195 1 96.88 37 HIS B O 1
ATOM 1152 N N . LYS B 1 38 ? 4.395 10.461 -7.301 1 95.56 38 LYS B N 1
ATOM 1153 C CA . LYS B 1 38 ? 2.994 10.094 -7.121 1 95.56 38 LYS B CA 1
ATOM 1154 C C . LYS B 1 38 ? 2.648 9.945 -5.641 1 95.56 38 LYS B C 1
ATOM 1156 O O . LYS B 1 38 ? 3.531 9.719 -4.812 1 95.56 38 LYS B O 1
ATOM 1161 N N . HIS B 1 39 ? 1.369 10.156 -5.387 1 96.81 39 HIS B N 1
ATOM 1162 C CA . HIS B 1 39 ? 0.928 10.039 -4.004 1 96.81 39 HIS B CA 1
ATOM 1163 C C . HIS B 1 39 ? -0.47 9.438 -3.92 1 96.81 39 HIS B C 1
ATOM 1165 O O . HIS B 1 39 ? -1.255 9.547 -4.863 1 96.81 39 HIS B O 1
ATOM 1171 N N . HIS B 1 40 ? -0.678 8.719 -2.809 1 96.56 40 HIS B N 1
ATOM 1172 C CA . HIS B 1 40 ? -2.004 8.211 -2.479 1 96.56 40 HIS B CA 1
ATOM 1173 C C . HIS B 1 40 ? -2.303 8.375 -0.992 1 96.56 40 HIS B C 1
ATOM 1175 O O . HIS B 1 40 ? -1.413 8.211 -0.154 1 96.56 40 HIS B O 1
ATOM 1181 N N . LEU B 1 41 ? -3.504 8.75 -0.744 1 98.19 41 LEU B N 1
ATOM 1182 C CA . LEU B 1 41 ? -4.07 8.641 0.595 1 98.19 41 LEU B CA 1
ATOM 1183 C C . LEU B 1 41 ? -5.215 7.629 0.615 1 98.19 41 LEU B C 1
ATOM 1185 O O . LEU B 1 41 ? -6.18 7.758 -0.141 1 98.19 41 LEU B O 1
ATOM 1189 N N . MET B 1 42 ? -5.039 6.629 1.507 1 98.06 42 MET B N 1
ATOM 1190 C CA . MET B 1 42 ? -6.043 5.566 1.548 1 98.06 42 MET B CA 1
ATOM 1191 C C . MET B 1 42 ? -6.492 5.297 2.98 1 98.06 42 MET B C 1
ATOM 1193 O O . MET B 1 42 ? -5.719 5.477 3.922 1 98.06 42 MET B O 1
ATOM 1197 N N . LYS B 1 43 ? -7.738 4.852 3.111 1 97.44 43 LYS B N 1
ATOM 1198 C CA . LYS B 1 43 ? -8.312 4.516 4.41 1 97.44 43 LYS B CA 1
ATOM 1199 C C . LYS B 1 43 ? -8.641 3.027 4.5 1 97.44 43 LYS B C 1
ATOM 1201 O O . LYS B 1 43 ? -9.25 2.463 3.592 1 97.44 43 LYS B O 1
ATOM 1206 N N . LEU B 1 44 ? -8.133 2.395 5.578 1 97.31 44 LEU B N 1
ATOM 1207 C CA . LEU B 1 44 ? -8.453 0.992 5.812 1 97.31 44 LEU B CA 1
ATOM 1208 C C . LEU B 1 44 ? -9.961 0.8 5.988 1 97.31 44 LEU B C 1
ATOM 1210 O O . LEU B 1 44 ? -10.594 1.531 6.75 1 97.31 44 LEU B O 1
ATOM 1214 N N . ARG B 1 45 ? -10.398 -0.281 5.281 1 93.56 45 ARG B N 1
ATOM 1215 C CA . ARG B 1 45 ? -11.805 -0.634 5.402 1 93.56 45 ARG B CA 1
ATOM 1216 C C . ARG B 1 45 ? -12.031 -1.593 6.566 1 93.56 45 ARG B C 1
ATOM 1218 O O . ARG B 1 45 ? -11.133 -2.355 6.934 1 93.56 45 ARG B O 1
ATOM 1225 N N . TYR B 1 46 ? -13.297 -1.609 7.117 1 83.56 46 TYR B N 1
ATOM 1226 C CA . TYR B 1 46 ? -13.867 -2.566 8.055 1 83.56 46 TYR B CA 1
ATOM 1227 C C . TYR B 1 46 ? -13.141 -2.518 9.398 1 83.56 46 TYR B C 1
ATOM 1229 O O . TYR B 1 46 ? -13.008 -3.541 10.07 1 83.56 46 TYR B O 1
ATOM 1237 N N . GLU B 1 47 ? -12.633 -1.434 9.719 1 82.06 47 GLU B N 1
ATOM 1238 C CA . GLU B 1 47 ? -12.086 -1.287 11.062 1 82.06 47 GLU B CA 1
ATOM 1239 C C . GLU B 1 47 ? -13.188 -0.962 12.07 1 82.06 47 GLU B C 1
ATOM 1241 O O . GLU B 1 47 ? -14.156 -0.275 11.742 1 82.06 47 GLU B O 1
ATOM 1246 N N . ASP B 1 48 ? -12.906 -1.542 13.156 1 76.44 48 ASP B N 1
ATOM 1247 C CA . ASP B 1 48 ? -13.836 -1.275 14.25 1 76.44 48 ASP B CA 1
ATOM 1248 C C . ASP B 1 48 ? -13.758 0.185 14.695 1 76.44 48 ASP B C 1
ATOM 1250 O O . ASP B 1 48 ? -12.672 0.767 14.75 1 76.44 48 ASP B O 1
ATOM 1254 N N . GLU B 1 49 ? -14.914 0.778 14.938 1 67.94 49 GLU B N 1
ATOM 1255 C CA . GLU B 1 49 ? -15 2.172 15.367 1 67.94 49 GLU B CA 1
ATOM 1256 C C . GLU B 1 49 ? -14.203 2.408 16.641 1 67.94 49 GLU B C 1
ATOM 1258 O O . GLU B 1 49 ? -13.695 3.51 16.875 1 67.94 49 GLU B O 1
ATOM 1263 N N . ASN B 1 50 ? -14.07 1.37 17.375 1 76 50 ASN B N 1
ATOM 1264 C CA . ASN B 1 50 ? -13.391 1.527 18.656 1 76 50 ASN B CA 1
ATOM 1265 C C . ASN B 1 50 ? -11.875 1.511 18.5 1 76 50 ASN B C 1
ATOM 1267 O O . ASN B 1 50 ? -11.148 1.911 19.406 1 76 50 ASN B O 1
ATOM 1271 N N . ASN B 1 51 ? -11.469 1.246 17.391 1 81 51 ASN B N 1
ATOM 1272 C CA . ASN B 1 51 ? -10.039 1.116 17.156 1 81 51 ASN B CA 1
ATOM 1273 C C . ASN B 1 51 ? -9.484 2.33 16.422 1 81 51 ASN B C 1
ATOM 1275 O O . ASN B 1 51 ? -8.281 2.404 16.156 1 81 51 ASN B O 1
ATOM 1279 N N . GLY B 1 52 ? -10.391 3.381 16.25 1 90.12 52 GLY B N 1
ATOM 1280 C CA . GLY B 1 52 ? -9.914 4.523 15.484 1 90.12 52 GLY B CA 1
ATOM 1281 C C . GLY B 1 52 ? -9.922 4.281 13.992 1 90.12 52 GLY B C 1
ATOM 1282 O O . GLY B 1 52 ? -10.695 3.461 13.492 1 90.12 52 GLY B O 1
ATOM 1283 N N . SER B 1 53 ? -9.297 5.137 13.336 1 95.19 53 SER B N 1
ATOM 1284 C CA . SER B 1 53 ? -9.172 5.035 11.883 1 95.19 53 SER B CA 1
ATOM 1285 C C . SER B 1 53 ? -7.719 4.859 11.461 1 95.19 53 SER B C 1
ATOM 1287 O O . SER B 1 53 ? -6.816 5.465 12.047 1 95.19 53 SER B O 1
ATOM 1289 N N . THR B 1 54 ? -7.531 4.023 10.469 1 97.06 54 THR B N 1
ATOM 1290 C CA . THR B 1 54 ? -6.191 3.773 9.953 1 97.06 54 THR B CA 1
ATOM 1291 C C . THR B 1 54 ? -6.066 4.266 8.516 1 97.06 54 THR B C 1
ATOM 1293 O O . THR B 1 54 ? -6.91 3.959 7.668 1 97.06 54 THR B O 1
ATOM 1296 N N . TYR B 1 55 ? -5.09 5 8.281 1 97.81 55 TYR B N 1
ATOM 1297 C CA . TYR B 1 55 ? -4.82 5.539 6.949 1 97.81 55 TYR B CA 1
ATOM 1298 C C . TYR B 1 55 ? -3.414 5.18 6.488 1 97.81 55 TYR B C 1
ATOM 1300 O O . TYR B 1 55 ? -2.49 5.094 7.301 1 97.81 55 TYR B O 1
ATOM 1308 N N . SER B 1 56 ? -3.35 5 5.234 1 98 56 SER B N 1
ATOM 1309 C CA . SER B 1 56 ? -2.051 4.84 4.586 1 98 56 SER B CA 1
ATOM 1310 C C . SER B 1 56 ? -1.722 6.035 3.699 1 98 56 SER B C 1
ATOM 1312 O O . SER B 1 56 ? -2.48 6.363 2.785 1 98 56 SER B O 1
ATOM 1314 N N . LEU B 1 57 ? -0.652 6.684 3.984 1 98.25 57 LEU B N 1
ATOM 1315 C CA . LEU B 1 57 ? -0.106 7.758 3.162 1 98.25 57 LEU B CA 1
ATOM 1316 C C . LEU B 1 57 ? 1.094 7.266 2.355 1 98.25 57 LEU B C 1
ATOM 1318 O O . LEU B 1 57 ? 2.123 6.898 2.928 1 98.25 57 LEU B O 1
ATOM 1322 N N . GLN B 1 58 ? 0.911 7.309 1.02 1 97.81 58 GLN B N 1
ATOM 1323 C CA . GLN B 1 58 ? 1.928 6.742 0.14 1 97.81 58 GLN B CA 1
ATOM 1324 C C . GLN B 1 58 ? 2.559 7.82 -0.738 1 97.81 58 GLN B C 1
ATOM 1326 O O . GLN B 1 58 ? 1.849 8.602 -1.37 1 97.81 58 GLN B O 1
ATOM 1331 N N . LEU B 1 59 ? 3.879 7.82 -0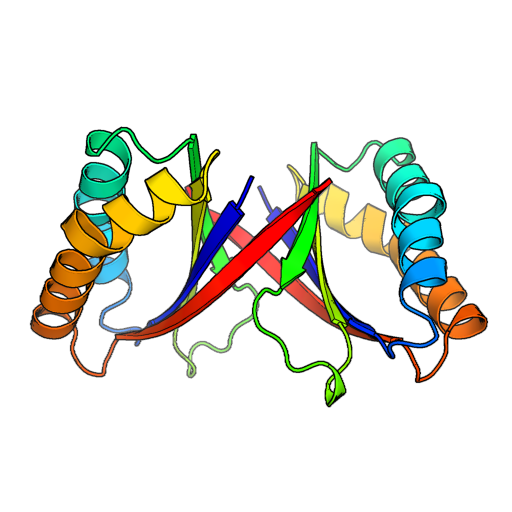.741 1 98.31 59 LEU B N 1
ATOM 1332 C CA . LEU B 1 59 ? 4.641 8.68 -1.644 1 98.31 59 LEU B CA 1
ATOM 1333 C C . LEU B 1 59 ? 5.602 7.852 -2.492 1 98.31 59 LEU B C 1
ATOM 1335 O O . LEU B 1 59 ? 6.34 7.016 -1.967 1 98.31 59 LEU B O 1
ATOM 1339 N N . PHE B 1 60 ? 5.562 8.117 -3.777 1 98 60 PHE B N 1
ATOM 1340 C CA . PHE B 1 60 ? 6.473 7.438 -4.688 1 98 60 PHE B CA 1
ATOM 1341 C C . PHE B 1 60 ? 7.621 8.352 -5.102 1 98 60 PHE B C 1
ATOM 1343 O O . PHE B 1 60 ? 7.398 9.523 -5.43 1 98 60 PHE B O 1
ATOM 1350 N N . PHE B 1 61 ? 8.773 7.785 -5.094 1 98.25 61 PHE B N 1
ATOM 1351 C CA . PHE B 1 61 ? 9.984 8.492 -5.516 1 98.25 61 PHE B CA 1
ATOM 1352 C C . PHE B 1 61 ? 10.688 7.734 -6.637 1 98.25 61 PHE B C 1
ATOM 1354 O O . PHE B 1 61 ? 10.797 6.508 -6.59 1 98.25 61 PHE B O 1
ATOM 1361 N N . GLU B 1 62 ? 11.234 8.477 -7.562 1 97.12 62 GLU B N 1
ATOM 1362 C CA . GLU B 1 62 ? 11.922 7.844 -8.68 1 97.12 62 GLU B CA 1
ATOM 1363 C C . GLU B 1 62 ? 13.32 7.383 -8.273 1 97.12 62 GLU B C 1
ATOM 1365 O O . GLU B 1 62 ? 13.812 6.363 -8.766 1 97.12 62 GLU B O 1
ATOM 1370 N N . LYS B 1 63 ? 13.914 8.188 -7.414 1 96.06 63 LYS B N 1
ATOM 1371 C CA . LYS B 1 63 ? 15.289 7.938 -7.012 1 96.06 63 LYS B CA 1
ATOM 1372 C C . LYS B 1 63 ? 15.422 7.898 -5.492 1 96.06 63 LYS B C 1
ATOM 1374 O O . LYS B 1 63 ? 14.758 8.656 -4.785 1 96.06 63 LYS B O 1
ATOM 1379 N N . ASP B 1 64 ? 16.375 7.098 -5.02 1 96.75 64 ASP B N 1
ATOM 1380 C CA . ASP B 1 64 ? 16.688 7.027 -3.596 1 96.75 64 ASP B CA 1
ATOM 1381 C C . ASP B 1 64 ? 17.109 8.391 -3.059 1 96.75 64 ASP B C 1
ATOM 1383 O O . ASP B 1 64 ? 16.766 8.758 -1.934 1 96.75 64 ASP B O 1
ATOM 1387 N N . THR B 1 65 ? 17.812 9.109 -3.838 1 97.5 65 THR B N 1
ATOM 1388 C CA . THR B 1 65 ? 18.328 10.406 -3.422 1 97.5 65 THR B CA 1
ATOM 1389 C C . THR B 1 65 ? 17.188 11.383 -3.152 1 97.5 65 THR B C 1
ATOM 1391 O O . THR B 1 65 ? 17.266 12.211 -2.238 1 97.5 65 THR B O 1
ATOM 1394 N N . HIS B 1 66 ? 16.156 11.32 -3.951 1 97.88 66 HIS B N 1
ATOM 1395 C CA . HIS B 1 66 ? 14.984 12.156 -3.729 1 97.88 66 HIS B CA 1
ATOM 1396 C C . HIS B 1 66 ? 14.32 11.836 -2.395 1 97.88 66 HIS B C 1
ATOM 1398 O O . HIS B 1 66 ? 13.93 12.742 -1.657 1 97.88 66 HIS B O 1
ATOM 1404 N N . LEU B 1 67 ? 14.211 10.562 -2.113 1 98 67 LEU B N 1
ATOM 1405 C CA . LEU B 1 67 ? 13.633 10.141 -0.841 1 98 67 LEU B CA 1
ATOM 1406 C C . LEU B 1 67 ? 14.484 10.633 0.327 1 98 67 LEU B C 1
ATOM 1408 O O . LEU B 1 67 ? 13.953 11.195 1.289 1 98 67 LEU B O 1
ATOM 1412 N N . GLU B 1 68 ? 15.75 10.484 0.232 1 97.44 68 GLU B N 1
ATOM 1413 C CA . GLU B 1 68 ? 16.656 10.898 1.296 1 97.44 68 GLU B CA 1
ATOM 1414 C C . GLU B 1 68 ? 16.547 12.398 1.562 1 97.44 68 GLU B C 1
ATOM 1416 O O . GLU B 1 68 ? 16.469 12.828 2.717 1 97.44 68 GLU B O 1
ATOM 1421 N N . LYS B 1 69 ? 16.562 13.148 0.54 1 97.62 69 LYS B N 1
ATOM 1422 C CA . LYS B 1 69 ? 16.422 14.594 0.668 1 97.62 69 LYS B CA 1
ATOM 1423 C C . LYS B 1 69 ? 15.078 14.977 1.267 1 97.62 69 LYS B C 1
ATOM 1425 O O . LYS B 1 69 ? 15 15.852 2.133 1 97.62 69 LYS B O 1
ATOM 1430 N N . PHE B 1 70 ? 14.062 14.328 0.775 1 98.44 70 PHE B N 1
ATOM 1431 C CA . PHE B 1 70 ? 12.727 14.594 1.287 1 98.44 70 PHE B CA 1
ATOM 1432 C C . PHE B 1 70 ? 12.656 14.328 2.787 1 98.44 70 PHE B C 1
ATOM 1434 O O . PHE B 1 70 ? 12.07 15.117 3.533 1 98.44 70 PHE B O 1
ATOM 1441 N N . LEU B 1 71 ? 13.227 13.219 3.217 1 97.56 71 LEU B N 1
ATOM 1442 C CA . LEU B 1 71 ? 13.195 12.844 4.625 1 97.56 71 LEU B CA 1
ATOM 1443 C C . LEU B 1 71 ? 13.883 13.898 5.484 1 97.56 71 LEU B C 1
ATOM 1445 O O . LEU B 1 71 ? 13.352 14.297 6.523 1 97.56 71 LEU B O 1
ATOM 1449 N N . VAL B 1 72 ? 14.961 14.422 5.012 1 96.38 72 VAL B N 1
ATOM 1450 C CA . VAL B 1 72 ? 15.789 15.336 5.793 1 96.38 72 VAL B CA 1
ATOM 1451 C C . VAL B 1 72 ? 15.188 16.734 5.75 1 96.38 72 VAL B C 1
ATOM 1453 O O . VAL B 1 72 ? 15.125 17.422 6.777 1 96.38 72 VAL B O 1
ATOM 1456 N N . GLU B 1 73 ? 14.672 17.094 4.695 1 96.62 73 GLU B N 1
ATOM 1457 C CA . GLU B 1 73 ? 14.289 18.484 4.504 1 96.62 73 GLU B CA 1
ATOM 1458 C C . GLU B 1 73 ? 12.828 18.719 4.871 1 96.62 73 GLU B C 1
ATOM 1460 O O . GLU B 1 73 ? 12.445 19.812 5.273 1 96.62 73 GLU B O 1
ATOM 1465 N N . TYR B 1 74 ? 12 17.641 4.742 1 96.69 74 TYR B N 1
ATOM 1466 C CA . TYR B 1 74 ? 10.57 17.906 4.84 1 96.69 74 TYR B CA 1
ATOM 1467 C C . TYR B 1 74 ? 9.906 16.969 5.836 1 96.69 74 TYR B C 1
ATOM 1469 O O . TYR B 1 74 ? 9.211 17.406 6.75 1 96.69 74 TYR B O 1
ATOM 1477 N N . GLU B 1 75 ? 10.164 15.656 5.773 1 97.5 75 GLU B N 1
ATOM 1478 C CA . GLU B 1 75 ? 9.438 14.641 6.531 1 97.5 75 GLU B CA 1
ATOM 1479 C C . GLU B 1 75 ? 9.617 14.836 8.031 1 97.5 75 GLU B C 1
ATOM 1481 O O . GLU B 1 75 ? 8.641 14.797 8.789 1 97.5 75 GLU B O 1
ATOM 1486 N N . PHE B 1 76 ? 10.836 15.062 8.438 1 95.62 76 PHE B N 1
ATOM 1487 C CA . PHE B 1 76 ? 11.125 15.211 9.852 1 95.62 76 PHE B CA 1
ATOM 1488 C C . PHE B 1 76 ? 10.336 16.375 10.445 1 95.62 76 PHE B C 1
ATOM 1490 O O . PHE B 1 76 ? 9.695 16.234 11.492 1 95.62 76 PHE B O 1
ATOM 1497 N N . LYS B 1 77 ? 10.336 17.484 9.82 1 94.69 77 LYS B N 1
ATOM 1498 C CA . LYS B 1 77 ? 9.617 18.656 10.289 1 94.69 77 LYS B CA 1
ATOM 1499 C C . LYS B 1 77 ? 8.109 18.422 10.305 1 94.69 77 LYS B C 1
ATOM 1501 O O . LYS B 1 77 ? 7.418 18.859 11.227 1 94.69 77 LYS B O 1
ATOM 1506 N N . ALA B 1 78 ? 7.625 17.734 9.281 1 96.75 78 ALA B N 1
ATOM 1507 C CA . ALA B 1 78 ? 6.199 17.438 9.195 1 96.75 78 ALA B CA 1
ATOM 1508 C C . ALA B 1 78 ? 5.754 16.56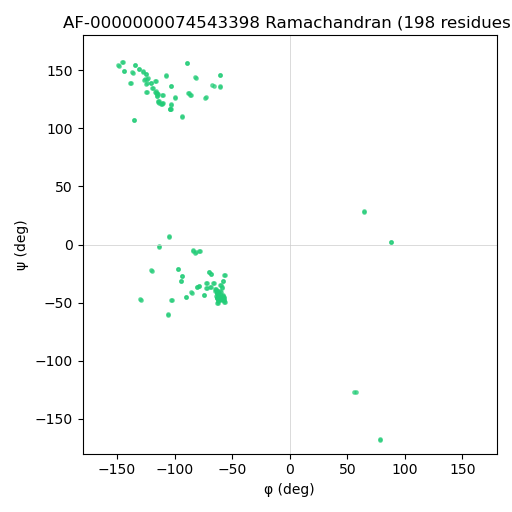2 10.359 1 96.75 78 ALA B C 1
ATOM 1510 O O . ALA B 1 78 ? 4.699 16.781 10.953 1 96.75 78 ALA B O 1
ATOM 1511 N N . MET B 1 79 ? 6.566 15.578 10.711 1 96.69 79 MET B N 1
ATOM 1512 C CA . MET B 1 79 ? 6.215 14.664 11.797 1 96.69 79 MET B CA 1
ATOM 1513 C C . MET B 1 79 ? 6.316 15.367 13.148 1 96.69 79 MET B C 1
ATOM 1515 O O . MET B 1 79 ? 5.555 15.07 14.062 1 96.69 79 MET B O 1
ATOM 1519 N N . GLU B 1 80 ? 7.23 16.266 13.234 1 95.62 80 GLU B N 1
ATOM 1520 C CA . GLU B 1 80 ? 7.301 17.078 14.445 1 95.62 80 GLU B CA 1
ATOM 1521 C C . GLU B 1 80 ? 6.035 17.922 14.625 1 95.62 80 GLU B C 1
ATOM 1523 O O . GLU B 1 80 ? 5.48 17.984 15.727 1 95.62 80 GLU B O 1
ATOM 1528 N N . GLU B 1 81 ? 5.656 18.516 13.578 1 95 81 GLU B N 1
ATOM 1529 C CA . GLU B 1 81 ? 4.418 19.297 13.617 1 95 81 GLU B CA 1
ATOM 1530 C C . GLU B 1 81 ? 3.225 18.406 13.961 1 95 81 GLU B C 1
ATOM 1532 O O . GLU B 1 81 ? 2.35 18.812 14.734 1 95 81 GLU B O 1
ATOM 1537 N N . LEU B 1 82 ? 3.148 17.25 13.406 1 96.31 82 LEU B N 1
ATOM 1538 C CA . LEU B 1 82 ? 2.098 16.281 13.688 1 96.31 82 LEU B CA 1
ATOM 1539 C C . LEU B 1 82 ? 2.049 15.945 15.172 1 96.31 82 LEU B C 1
ATOM 1541 O O . LEU B 1 82 ? 0.974 15.93 15.773 1 96.31 82 LEU B O 1
ATOM 1545 N N . SER B 1 83 ? 3.219 15.711 15.711 1 96.06 83 SER B N 1
ATOM 1546 C CA . SER B 1 83 ? 3.316 15.375 17.125 1 96.06 83 SER B CA 1
ATOM 1547 C C . SER B 1 83 ? 2.809 16.516 18 1 96.06 83 SER B C 1
ATOM 1549 O O . SER B 1 83 ? 2.133 16.281 19.016 1 96.06 83 SER B O 1
ATOM 1551 N N . MET B 1 84 ? 3.133 17.703 17.672 1 96.19 84 MET B N 1
ATOM 1552 C CA . MET B 1 84 ? 2.703 18.875 18.422 1 96.19 84 MET B CA 1
ATOM 1553 C C . MET B 1 84 ? 1.193 19.062 18.328 1 96.19 84 MET B C 1
ATOM 1555 O O . MET B 1 84 ? 0.545 19.438 19.312 1 96.19 84 MET B O 1
ATOM 1559 N N . ARG B 1 85 ? 0.62 18.703 17.203 1 95.75 85 ARG B N 1
ATOM 1560 C CA . ARG B 1 85 ? -0.789 18.969 16.938 1 95.75 85 ARG B CA 1
ATOM 1561 C C . ARG B 1 85 ? -1.672 17.859 17.516 1 95.75 85 ARG B C 1
ATOM 1563 O O . ARG B 1 85 ? -2.742 18.141 18.062 1 95.75 85 ARG B O 1
ATOM 1570 N N . PHE B 1 86 ? -1.188 16.578 17.359 1 97.06 86 PHE B N 1
ATOM 1571 C CA . PHE B 1 86 ? -2.104 15.477 17.641 1 97.06 86 PHE B CA 1
ATOM 1572 C C . PHE B 1 86 ? -1.561 14.602 18.766 1 97.06 86 PHE B C 1
ATOM 1574 O O . PHE B 1 86 ? -2.311 13.844 19.391 1 97.06 86 PHE B O 1
ATOM 1581 N N . GLY B 1 87 ? -0.269 14.625 19 1 95.31 87 GLY B N 1
ATOM 1582 C CA . GLY B 1 87 ? 0.357 13.867 20.078 1 95.31 87 GLY B CA 1
ATOM 1583 C C . GLY B 1 87 ? 0.082 12.375 19.984 1 95.31 87 GLY B C 1
ATOM 1584 O O . GLY B 1 87 ? 0.286 11.766 18.938 1 95.31 87 GLY B O 1
ATOM 1585 N N . ALA B 1 88 ? -0.431 11.805 21.109 1 94.75 88 ALA B N 1
ATOM 1586 C CA . ALA B 1 88 ? -0.631 10.359 21.219 1 94.75 88 ALA B CA 1
ATOM 1587 C C . ALA B 1 88 ? -1.898 9.93 20.484 1 94.75 88 ALA B C 1
ATOM 1589 O O . ALA B 1 88 ? -2.139 8.734 20.297 1 94.75 88 ALA B O 1
ATOM 1590 N N . ASN B 1 89 ? -2.58 10.805 20.031 1 96.25 89 ASN B N 1
ATOM 1591 C CA . ASN B 1 89 ? -3.826 10.492 19.344 1 96.25 89 ASN B CA 1
ATOM 1592 C C . ASN B 1 89 ? -3.586 10.141 17.875 1 96.25 89 ASN B C 1
ATOM 1594 O O . ASN B 1 89 ? -4.52 9.781 17.156 1 96.25 89 ASN B O 1
ATOM 1598 N N . ALA B 1 90 ? -2.377 10.266 17.453 1 96.81 90 ALA B N 1
ATOM 1599 C CA . ALA B 1 90 ? -1.944 9.852 16.125 1 96.81 90 ALA B CA 1
ATOM 1600 C C . ALA B 1 90 ? -0.624 9.094 16.188 1 96.81 90 ALA B C 1
ATOM 1602 O O . ALA B 1 90 ? 0.436 9.688 16.391 1 96.81 90 ALA B O 1
ATOM 1603 N N . VAL B 1 91 ? -0.761 7.887 15.992 1 96.12 91 VAL B N 1
ATOM 1604 C CA . VAL B 1 91 ? 0.43 7.043 15.953 1 96.12 91 VAL B CA 1
ATOM 1605 C C . VAL B 1 91 ? 0.7 6.598 14.516 1 96.12 91 VAL B C 1
ATOM 1607 O O . VAL B 1 91 ? -0.234 6.367 13.75 1 96.12 91 VAL B O 1
ATOM 1610 N N . TYR B 1 92 ? 2.027 6.477 14.203 1 97.06 92 TYR B N 1
ATOM 1611 C CA . TYR B 1 92 ? 2.32 6.105 12.82 1 97.06 92 TYR B CA 1
ATOM 1612 C C . TYR B 1 92 ? 3.559 5.223 12.742 1 97.06 92 TYR B C 1
ATOM 1614 O O . TYR B 1 92 ? 4.371 5.199 13.672 1 97.06 92 TYR B O 1
ATOM 1622 N N . PHE B 1 93 ? 3.633 4.496 11.688 1 96.5 93 PHE B N 1
ATOM 1623 C CA . PHE B 1 93 ? 4.812 3.713 11.336 1 96.5 93 PHE B CA 1
ATOM 1624 C C . PHE B 1 93 ? 5.125 3.84 9.852 1 96.5 93 PHE B C 1
ATOM 1626 O O . PHE B 1 93 ? 4.211 3.918 9.023 1 96.5 93 PHE B O 1
ATOM 1633 N N . GLN B 1 94 ? 6.453 3.762 9.586 1 97.25 94 GLN B N 1
ATOM 1634 C CA . GLN B 1 94 ? 6.887 4.039 8.219 1 97.25 94 GLN B CA 1
ATOM 1635 C C . GLN B 1 94 ? 7.688 2.873 7.648 1 97.25 94 GLN B C 1
ATOM 1637 O O . GLN B 1 94 ? 8.484 2.256 8.359 1 97.25 94 GLN B O 1
ATOM 1642 N N . THR B 1 95 ? 7.387 2.584 6.348 1 96.5 95 THR B N 1
ATOM 1643 C CA . THR B 1 95 ? 8.148 1.558 5.648 1 96.5 95 THR B CA 1
ATOM 1644 C C . THR B 1 95 ? 8.547 2.035 4.254 1 96.5 95 THR B C 1
ATOM 1646 O O . THR B 1 95 ? 7.898 2.918 3.688 1 96.5 95 THR B O 1
ATOM 1649 N N . MET B 1 96 ? 9.609 1.42 3.855 1 97.81 96 MET B N 1
ATOM 1650 C CA . MET B 1 96 ? 10.078 1.671 2.494 1 97.81 96 MET B CA 1
ATOM 1651 C C . MET B 1 96 ? 10.023 0.398 1.656 1 97.81 96 MET B C 1
ATOM 1653 O O . MET B 1 96 ? 10.438 -0.667 2.109 1 97.81 96 MET B O 1
ATOM 1657 N N . LEU B 1 97 ? 9.438 0.552 0.458 1 97.88 97 LEU B N 1
ATOM 1658 C CA . LEU B 1 97 ? 9.305 -0.587 -0.444 1 97.88 97 LEU B CA 1
ATOM 1659 C C . LEU B 1 97 ? 9.898 -0.268 -1.813 1 97.88 97 LEU B C 1
ATOM 1661 O O . LEU B 1 97 ? 9.766 0.857 -2.301 1 97.88 97 LEU B O 1
ATOM 1665 N N . ASP B 1 98 ? 10.531 -1.239 -2.406 1 97.62 98 ASP B N 1
ATOM 1666 C CA . ASP B 1 98 ? 10.977 -1.127 -3.791 1 97.62 98 ASP B CA 1
ATOM 1667 C C . ASP B 1 98 ? 9.875 -1.549 -4.758 1 97.62 98 ASP B C 1
ATOM 1669 O O . ASP B 1 98 ? 9.297 -2.631 -4.617 1 97.62 98 ASP B O 1
ATOM 1673 N N . VAL B 1 99 ? 9.609 -0.678 -5.711 1 96.69 99 VAL B N 1
ATOM 1674 C CA . VAL B 1 99 ? 8.664 -1.063 -6.746 1 96.69 99 VAL B CA 1
ATOM 1675 C C . VAL B 1 99 ? 9.305 -2.08 -7.688 1 96.69 99 VAL B C 1
ATOM 1677 O O . VAL B 1 99 ? 10.367 -1.823 -8.258 1 96.69 99 VAL B O 1
ATOM 1680 N N . VAL B 1 100 ? 8.625 -3.188 -7.863 1 96.44 100 VAL B N 1
ATOM 1681 C CA . VAL B 1 100 ? 9.156 -4.277 -8.68 1 96.44 100 VAL B CA 1
ATOM 1682 C C . VAL B 1 100 ? 8.461 -4.277 -10.047 1 96.44 100 VAL B C 1
ATOM 1684 O O . VAL B 1 100 ? 9.109 -4.469 -11.078 1 96.44 100 VAL B O 1
ATOM 1687 N N . ILE B 1 101 ? 7.109 -4.176 -9.922 1 90.12 101 ILE B N 1
ATOM 1688 C CA . ILE B 1 101 ? 6.289 -4.082 -11.125 1 90.12 101 ILE B CA 1
ATOM 1689 C C . ILE B 1 101 ? 5.262 -2.961 -10.961 1 90.12 101 ILE B C 1
ATOM 1691 O O . ILE B 1 101 ? 4.688 -2.789 -9.883 1 90.12 101 ILE B O 1
#

Radius of gyration: 17.75 Å; Cα contacts (8 Å, |Δi|>4): 358; chains: 2; bounding box: 37×48×39 Å

Sequence (202 aa):
MILFNTTFNLDTAVEAAWLQWARDVYFTLALDSGYVHKHHLMKLRYEDENNGSTYSLQLFFEKDTHLEKFLVEYEFKAMEELSMRFGANAVYFQTMLDVVIMILFNTTFNLDTAVEAAWLQWARDVYFTLALDSGYVHKHHLMKLRYEDENNGSTYSLQLFFEKDTHLEKFLVEYEFKAMEELSMRFGANAVYFQTMLDVVI

pLDDT: mean 95.51, std 4.85, range [67.69, 98.56]

Nearest PDB structures (foldseek):
  2jdj-assembly1_A  TM=7.762E-01  e=1.889E-05  Hahella chejuensis
  2ftr-assembly1_B  TM=7.037E-01  e=4.659E-05  Halalkalibacterium halodurans C-125
  5b0c-assembly1_B  TM=7.080E-01  e=5.738E-05  Cannabis sativa
  5b0d-assembly1_A  TM=7.076E-01  e=7.066E-05  Cannabis s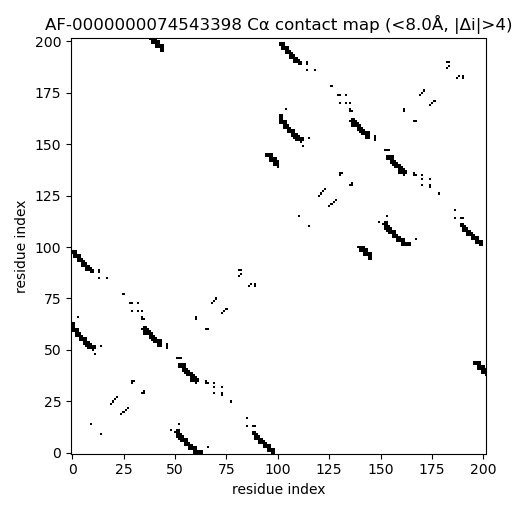ativa
  1q53-assembly1_B  TM=6.533E-01  e=8.606E-04  Arabidopsis thaliana

Solvent-accessible surface area (backbone atoms only — not comparable to full-atom values): 10503 Å² total; per-residue (Å²): 75,35,37,43,37,35,37,35,43,24,35,68,90,45,41,67,62,48,50,48,43,45,59,63,45,52,45,45,53,48,55,70,66,68,44,53,73,46,70,38,32,30,34,57,58,92,60,54,78,87,74,25,47,43,34,40,41,37,38,27,21,73,44,71,66,41,50,53,48,40,44,70,73,44,48,54,59,51,51,51,50,46,42,74,75,49,39,88,43,48,43,73,52,77,49,48,26,40,53,75,79,75,36,37,44,36,35,38,35,43,23,34,69,89,45,41,69,60,48,50,49,42,45,61,63,46,52,45,45,54,46,55,69,66,68,47,53,72,45,69,37,33,29,35,56,59,91,61,53,78,87,73,25,46,42,34,41,42,36,39,28,22,72,43,71,66,41,49,54,50,42,45,71,72,44,47,54,59,52,52,50,52,46,42,74,74,49,39,88,43,47,44,72,50,78,48,48,27,40,54,74,80